Protein AF-A0A0E3PS60-F1 (afdb_monomer)

Mean predicted aligned error: 16.24 Å

InterPro domains:
  IPR025668 Transposase DDE domain [PF13751] (216-338)

Solvent-accessible surface area (backbone atoms only — not comparable to full-atom values): 21230 Å² total; per-residue (Å²): 105,70,66,57,52,45,51,54,49,49,51,54,52,49,53,51,49,51,51,54,50,50,51,51,54,45,50,74,74,48,65,96,71,80,80,74,87,80,70,65,71,66,65,70,48,48,58,56,50,52,53,53,49,51,54,56,53,60,75,71,51,95,53,70,64,64,52,51,53,51,51,50,51,51,52,52,33,51,49,51,37,66,75,66,77,52,98,77,72,41,90,89,33,52,63,42,29,81,35,73,44,98,88,68,48,74,41,79,39,71,39,77,46,76,40,58,41,82,89,79,38,41,70,55,26,73,51,64,41,66,59,87,56,52,49,76,49,54,65,60,46,52,52,41,29,28,70,70,73,42,83,77,57,74,63,42,76,45,77,52,55,38,59,39,50,45,36,67,52,53,49,54,34,51,76,63,38,34,37,79,43,53,49,76,61,73,69,76,67,73,71,86,64,76,83,70,83,71,79,50,62,61,73,87,59,41,49,77,42,81,91,75,59,29,34,32,39,87,83,75,46,54,17,40,70,73,52,77,50,74,42,76,92,77,72,40,50,29,42,34,25,37,41,76,67,34,85,79,42,88,60,34,83,39,52,39,89,50,93,85,48,41,40,71,48,79,41,53,59,49,49,66,61,48,48,55,48,50,60,46,54,69,36,69,67,42,43,53,60,56,58,48,43,70,75,24,53,48,51,49,55,44,39,47,38,65,76,68,58,54,80,73,77,93,56,64,44,66,68,48,37,36,52,54,50,51,51,54,52,48,52,54,34,53,54,49,51,52,55,57,60,49,54,76,65,60,79,75,80,83,79,90,81,80,93,79,85,78,136

Structure (mmCIF, N/CA/C/O backbone):
data_AF-A0A0E3PS60-F1
#
_entry.id   AF-A0A0E3PS60-F1
#
loop_
_atom_site.group_PDB
_atom_site.id
_atom_site.type_symbol
_atom_site.label_atom_id
_atom_site.label_alt_id
_atom_site.label_comp_id
_atom_site.label_asym_id
_atom_site.label_entity_id
_atom_site.label_seq_id
_atom_site.pdbx_PDB_ins_code
_atom_site.Cartn_x
_atom_site.Cartn_y
_atom_site.Cartn_z
_atom_site.occupancy
_atom_site.B_iso_or_equiv
_atom_site.auth_seq_id
_atom_site.auth_comp_id
_atom_site.auth_asym_id
_atom_site.auth_atom_id
_atom_site.pdbx_PDB_model_num
ATOM 1 N N . MET A 1 1 ? 38.467 -27.063 2.390 1.00 34.97 1 MET A N 1
ATOM 2 C CA . MET A 1 1 ? 37.724 -28.072 1.591 1.00 34.97 1 MET A CA 1
ATOM 3 C C . MET A 1 1 ? 37.040 -29.100 2.487 1.00 34.97 1 MET A C 1
ATOM 5 O O . MET A 1 1 ? 35.825 -29.188 2.416 1.00 34.97 1 MET A O 1
ATOM 9 N N . GLU A 1 2 ? 37.762 -29.806 3.369 1.00 34.06 2 GLU A N 1
ATOM 10 C CA . GLU A 1 2 ? 37.138 -30.683 4.383 1.00 34.06 2 GLU A CA 1
ATOM 11 C C . GLU A 1 2 ? 36.205 -29.919 5.324 1.00 34.06 2 GLU A C 1
ATOM 13 O O . GLU A 1 2 ? 35.107 -30.381 5.592 1.00 34.06 2 GLU A O 1
ATOM 18 N N . GLU A 1 3 ? 36.583 -28.712 5.745 1.00 34.16 3 GLU A N 1
ATOM 19 C CA . GLU A 1 3 ? 35.755 -27.890 6.633 1.00 34.16 3 GLU A CA 1
ATOM 20 C C . GLU A 1 3 ? 34.457 -27.398 5.968 1.00 34.16 3 GLU A C 1
ATOM 22 O O . GLU A 1 3 ? 33.401 -27.426 6.583 1.00 34.16 3 GLU A O 1
ATOM 27 N N . VAL A 1 4 ? 34.495 -27.066 4.674 1.00 40.06 4 VAL A N 1
ATOM 28 C CA . VAL A 1 4 ? 33.314 -26.648 3.892 1.00 40.06 4 VAL A CA 1
ATOM 29 C C . VAL A 1 4 ? 32.379 -27.832 3.625 1.00 40.06 4 VAL A C 1
ATOM 31 O O . VAL A 1 4 ? 31.167 -27.724 3.796 1.00 40.06 4 VAL A O 1
ATOM 34 N N . LEU A 1 5 ? 32.934 -28.996 3.268 1.00 40.72 5 LEU A N 1
ATOM 35 C CA . LEU A 1 5 ? 32.168 -30.240 3.133 1.00 40.72 5 LEU A CA 1
ATOM 36 C C . LEU A 1 5 ? 31.585 -30.693 4.478 1.00 40.72 5 LEU A C 1
ATOM 38 O O . LEU A 1 5 ? 30.472 -31.216 4.506 1.00 40.72 5 LEU A O 1
ATOM 42 N N . ARG A 1 6 ? 32.297 -30.447 5.585 1.00 42.97 6 ARG A N 1
ATOM 43 C CA . ARG A 1 6 ? 31.814 -30.692 6.946 1.00 42.97 6 ARG A CA 1
ATOM 44 C C . ARG A 1 6 ? 30.650 -29.769 7.285 1.00 42.97 6 ARG A C 1
ATOM 46 O O . ARG A 1 6 ? 29.639 -30.274 7.740 1.00 42.97 6 ARG A O 1
ATOM 53 N N . VAL A 1 7 ? 30.733 -28.472 6.982 1.00 45.97 7 VAL A N 1
ATOM 54 C CA . VAL A 1 7 ? 29.649 -27.501 7.236 1.00 45.97 7 VAL A CA 1
ATOM 55 C C . VAL A 1 7 ? 28.400 -27.810 6.404 1.00 45.97 7 VAL A C 1
ATOM 57 O O . VAL A 1 7 ? 27.292 -27.815 6.936 1.00 45.97 7 VAL A O 1
ATOM 60 N N . ILE A 1 8 ? 28.555 -28.141 5.117 1.00 44.25 8 ILE A N 1
ATOM 61 C CA . ILE A 1 8 ? 27.432 -28.560 4.258 1.00 44.25 8 ILE A CA 1
ATOM 62 C C . ILE A 1 8 ? 26.845 -29.892 4.750 1.00 44.25 8 ILE A C 1
ATOM 64 O O . ILE A 1 8 ? 25.625 -30.048 4.812 1.00 44.25 8 ILE A O 1
ATOM 68 N N . GLY A 1 9 ? 27.696 -30.847 5.132 1.00 44.78 9 GLY A N 1
ATOM 69 C CA . GLY A 1 9 ? 27.276 -32.134 5.688 1.00 44.78 9 GLY A CA 1
ATOM 70 C C . GLY A 1 9 ? 26.554 -31.996 7.030 1.00 44.78 9 GLY A C 1
ATOM 71 O O . GLY A 1 9 ? 25.525 -32.634 7.243 1.00 44.78 9 GLY A O 1
ATOM 72 N N . GLU A 1 10 ? 27.044 -31.131 7.916 1.00 46.94 10 GLU A N 1
ATOM 73 C CA . GLU A 1 10 ? 26.419 -30.795 9.195 1.00 46.94 10 GLU A CA 1
ATOM 74 C C . GLU A 1 10 ? 25.074 -30.109 8.980 1.00 46.94 10 GLU A C 1
ATOM 76 O O . GLU A 1 10 ? 24.103 -30.516 9.609 1.00 46.94 10 GLU A O 1
ATOM 81 N N . TYR A 1 11 ? 24.973 -29.156 8.048 1.00 45.78 11 TYR A N 1
ATOM 82 C CA . TYR A 1 11 ? 23.715 -28.492 7.697 1.00 45.78 11 TYR A CA 1
ATOM 83 C C . TYR A 1 11 ? 22.662 -29.486 7.186 1.0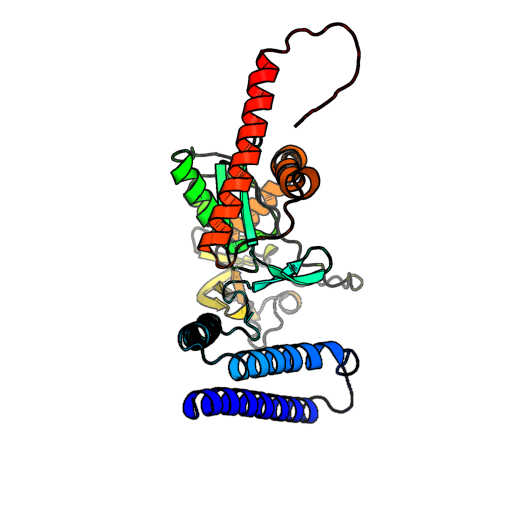0 45.78 11 TYR A C 1
ATOM 85 O O . TYR A 1 11 ? 21.546 -29.525 7.702 1.00 45.78 11 TYR A O 1
ATOM 93 N N . VAL A 1 12 ? 23.029 -30.356 6.237 1.00 46.38 12 VAL A N 1
ATOM 94 C CA . VAL A 1 12 ? 22.131 -31.398 5.706 1.00 46.38 12 VAL A CA 1
ATOM 95 C C . VAL A 1 12 ? 21.707 -32.378 6.801 1.00 46.38 12 VAL A C 1
ATOM 97 O O . VAL A 1 12 ? 20.533 -32.736 6.885 1.00 46.38 12 VAL A O 1
ATOM 100 N N . ASN A 1 13 ? 22.632 -32.791 7.670 1.00 46.50 13 ASN A N 1
ATOM 101 C CA . ASN A 1 13 ? 22.321 -33.685 8.784 1.00 46.50 13 ASN A CA 1
ATOM 102 C C . ASN A 1 13 ? 21.424 -33.019 9.837 1.00 46.50 13 ASN A C 1
ATOM 104 O O . ASN A 1 13 ? 20.571 -33.694 10.412 1.00 46.50 13 ASN A O 1
ATOM 108 N N . ASN A 1 14 ? 21.584 -31.717 10.086 1.00 50.03 14 ASN A N 1
ATOM 109 C CA . ASN A 1 14 ? 20.753 -30.980 11.037 1.00 50.03 14 ASN A CA 1
ATOM 110 C C . ASN A 1 14 ? 19.329 -30.782 10.501 1.00 50.03 14 ASN A C 1
ATOM 112 O O . ASN A 1 14 ? 18.372 -30.968 11.244 1.00 50.03 14 ASN A O 1
ATOM 116 N N . GLU A 1 15 ? 19.174 -30.481 9.210 1.00 49.59 15 GLU A N 1
ATOM 117 C CA . GLU A 1 15 ? 17.859 -30.376 8.563 1.00 49.59 15 GLU A CA 1
ATOM 118 C C . GLU A 1 15 ? 17.145 -31.733 8.473 1.00 49.59 15 GLU A C 1
ATOM 120 O O . GLU A 1 15 ? 15.943 -31.815 8.712 1.00 49.59 15 GLU A O 1
ATOM 125 N N . LEU A 1 16 ? 17.878 -32.828 8.234 1.00 44.19 16 LEU A N 1
ATOM 126 C CA . LEU A 1 16 ? 17.317 -34.182 8.317 1.00 44.19 16 LEU A CA 1
ATOM 127 C C . LEU A 1 16 ? 16.863 -34.530 9.740 1.00 44.19 16 LEU A C 1
ATOM 129 O O . LEU A 1 16 ? 15.786 -35.096 9.907 1.00 44.19 16 LEU A O 1
ATOM 133 N N . LYS A 1 17 ? 17.648 -34.179 10.767 1.00 48.97 17 LYS A N 1
ATOM 134 C CA . LYS A 1 17 ? 17.265 -34.398 12.171 1.00 48.97 17 LYS A CA 1
ATOM 135 C C . LYS A 1 17 ? 16.026 -33.596 12.557 1.00 48.97 17 LYS A C 1
ATOM 137 O O . LYS A 1 17 ? 15.114 -34.179 13.128 1.00 48.97 17 LYS A O 1
ATOM 142 N N . LYS A 1 18 ? 15.965 -32.312 12.191 1.00 49.41 18 LYS A N 1
ATOM 143 C CA . LYS A 1 18 ? 14.785 -31.465 12.418 1.00 49.41 18 LYS A CA 1
ATOM 144 C C . LYS A 1 18 ? 13.555 -31.993 11.690 1.00 49.41 18 LYS A C 1
ATOM 146 O O . LYS A 1 18 ? 12.491 -32.026 12.285 1.00 49.41 18 LYS A O 1
ATOM 151 N N . GLY A 1 19 ? 13.698 -32.451 10.444 1.00 42.75 19 GLY A N 1
ATOM 152 C CA . GLY A 1 19 ? 12.603 -33.081 9.702 1.00 42.75 19 GLY A CA 1
ATOM 153 C C . GLY A 1 19 ? 12.075 -34.340 10.395 1.00 42.75 19 GLY A C 1
ATOM 154 O O . GLY A 1 19 ? 10.873 -34.490 10.536 1.00 42.75 19 GLY A O 1
ATOM 155 N N . ILE A 1 20 ? 12.966 -35.196 10.909 1.00 50.00 20 ILE A N 1
ATOM 156 C CA . ILE A 1 20 ? 12.591 -36.402 11.671 1.00 50.00 20 ILE A CA 1
ATOM 157 C C . ILE A 1 20 ? 11.939 -36.047 13.018 1.00 50.00 20 ILE A C 1
ATOM 159 O O . ILE A 1 20 ? 11.068 -36.768 13.493 1.00 50.00 20 ILE A O 1
ATOM 163 N N . GLU A 1 21 ? 12.381 -34.972 13.668 1.00 50.22 21 GLU A N 1
ATOM 164 C CA . GLU A 1 21 ? 11.851 -34.518 14.957 1.00 50.22 21 GLU A CA 1
ATOM 165 C C . GLU A 1 21 ? 10.478 -33.849 14.804 1.00 50.22 21 GLU A C 1
ATOM 167 O O . GLU A 1 21 ? 9.585 -34.106 15.606 1.00 50.22 21 GLU A O 1
ATOM 172 N N . VAL A 1 22 ? 10.280 -33.080 13.729 1.00 46.81 22 VAL A N 1
ATOM 173 C CA . VAL A 1 22 ? 8.976 -32.535 13.327 1.00 46.81 22 VAL A CA 1
ATOM 174 C C . VAL A 1 22 ? 8.025 -33.657 12.916 1.00 46.81 22 VAL A C 1
ATOM 176 O O . VAL A 1 22 ? 6.916 -33.676 13.430 1.00 46.81 22 VAL A O 1
ATOM 179 N N . ASP A 1 23 ? 8.462 -34.637 12.115 1.00 43.03 23 ASP A N 1
ATOM 180 C CA . ASP A 1 23 ? 7.647 -35.816 11.769 1.00 43.03 23 ASP A CA 1
ATOM 181 C C . ASP A 1 23 ? 7.225 -36.591 13.033 1.00 43.03 23 ASP A C 1
ATOM 183 O O . ASP A 1 23 ? 6.072 -36.986 13.158 1.00 43.03 23 ASP A O 1
ATOM 187 N N . LYS A 1 24 ? 8.117 -36.756 14.024 1.00 54.59 24 LYS A N 1
ATOM 188 C CA . LYS A 1 24 ? 7.783 -37.407 15.307 1.00 54.59 24 LYS A CA 1
ATOM 189 C C . LYS A 1 24 ? 6.785 -36.610 16.147 1.00 54.59 24 LYS A C 1
ATOM 191 O O . LYS A 1 24 ? 5.896 -37.205 16.749 1.00 54.59 24 LYS A O 1
ATOM 196 N N . LEU A 1 25 ? 6.939 -35.287 16.207 1.00 52.94 25 LEU A N 1
ATOM 197 C CA . LEU A 1 25 ? 6.012 -34.399 16.915 1.00 52.94 25 LEU A CA 1
ATOM 198 C C . LEU A 1 25 ? 4.650 -34.342 16.212 1.00 52.94 25 LEU A C 1
ATOM 200 O O . LEU A 1 25 ? 3.620 -34.288 16.880 1.00 52.94 25 LEU A O 1
ATOM 204 N N . GLU A 1 26 ? 4.629 -34.380 14.880 1.00 39.66 26 GLU A N 1
ATOM 205 C CA . GLU A 1 26 ? 3.409 -34.457 14.077 1.00 39.66 26 GLU A CA 1
ATOM 206 C C . GLU A 1 26 ? 2.718 -35.820 14.234 1.00 39.66 26 GLU A C 1
ATOM 208 O O . GLU A 1 26 ? 1.502 -35.848 14.415 1.00 39.66 26 GLU A O 1
ATOM 213 N N . ASP A 1 27 ? 3.467 -36.925 14.285 1.00 50.25 27 ASP A N 1
ATOM 214 C CA . ASP A 1 27 ? 2.944 -38.273 14.547 1.00 50.25 27 ASP A CA 1
ATOM 215 C C . ASP A 1 27 ? 2.383 -38.423 15.978 1.00 50.25 27 ASP A C 1
ATOM 217 O O . ASP A 1 27 ? 1.368 -39.096 16.179 1.00 50.25 27 ASP A O 1
ATOM 221 N N . GLU A 1 28 ? 2.997 -37.774 16.979 1.00 54.88 28 GLU A N 1
ATOM 222 C CA . GLU A 1 28 ? 2.487 -37.731 18.361 1.00 54.88 28 GLU A CA 1
ATOM 223 C C . GLU A 1 28 ? 1.217 -36.874 18.501 1.00 54.88 28 GLU A C 1
ATOM 225 O O . GLU A 1 28 ? 0.359 -37.176 19.335 1.00 54.88 28 GLU A O 1
ATOM 230 N N . HIS A 1 29 ? 1.076 -35.809 17.703 1.00 40.16 29 HIS A N 1
ATOM 231 C CA . HIS A 1 29 ? -0.037 -34.856 17.813 1.00 40.16 29 HIS A CA 1
ATOM 232 C C . HIS A 1 29 ? -1.216 -35.170 16.876 1.00 40.16 29 HIS A C 1
ATOM 234 O O . HIS A 1 29 ? -2.364 -34.854 17.195 1.00 40.16 29 HIS A O 1
ATOM 240 N N . PHE A 1 30 ? -0.956 -35.811 15.736 1.00 37.62 30 PHE A N 1
ATOM 241 C CA . PHE A 1 30 ? -1.918 -36.053 14.663 1.00 37.62 30 PHE A CA 1
ATOM 242 C C . PHE A 1 30 ? -1.809 -37.493 14.141 1.00 37.62 30 PHE A C 1
ATOM 244 O O . PHE A 1 30 ? -1.398 -37.738 13.009 1.00 37.62 30 PHE A O 1
ATOM 251 N N . GLY A 1 31 ? -2.225 -38.479 14.942 1.00 53.94 31 GLY A N 1
ATOM 252 C CA . GLY A 1 31 ? -2.343 -39.859 14.453 1.00 53.94 31 GLY A CA 1
ATOM 253 C C . GLY A 1 31 ? -3.179 -39.974 13.157 1.00 53.94 31 GLY A C 1
ATOM 254 O O . GLY A 1 31 ? -4.063 -39.162 12.912 1.00 53.94 31 GLY A O 1
ATOM 255 N N . ASN A 1 32 ? -2.913 -40.995 12.332 1.00 38.38 32 ASN A N 1
ATOM 256 C CA . ASN A 1 32 ? -3.639 -41.492 11.136 1.00 38.38 32 ASN A CA 1
ATOM 257 C C . ASN A 1 32 ? -4.272 -40.527 10.098 1.00 38.38 32 ASN A C 1
ATOM 259 O O . ASN A 1 32 ? -4.835 -41.014 9.116 1.00 38.38 32 ASN A O 1
ATOM 263 N N . CYS A 1 33 ? -4.152 -39.205 10.201 1.00 36.94 33 CYS A N 1
ATOM 264 C CA . CYS A 1 33 ? -4.651 -38.271 9.186 1.00 36.94 33 CYS A CA 1
ATOM 265 C C . CYS A 1 33 ? -3.493 -37.763 8.318 1.00 36.94 33 CYS A C 1
ATOM 267 O O . CYS A 1 33 ? -2.883 -36.735 8.591 1.00 36.94 33 CYS A O 1
ATOM 269 N N . ARG A 1 34 ? -3.178 -38.519 7.259 1.00 38.50 34 ARG A N 1
ATOM 270 C CA . ARG A 1 34 ? -2.037 -38.267 6.365 1.00 38.50 34 ARG A CA 1
ATOM 271 C C . ARG A 1 34 ? -2.366 -37.225 5.290 1.00 38.50 34 ARG A C 1
ATOM 273 O O . ARG A 1 34 ? -3.096 -37.508 4.347 1.00 38.50 34 ARG A O 1
ATOM 280 N N . GLY A 1 35 ? -1.762 -36.040 5.399 1.00 38.22 35 GLY A N 1
ATOM 281 C CA . GLY A 1 35 ? -1.693 -35.022 4.334 1.00 38.22 35 GLY A CA 1
ATOM 282 C C . GLY A 1 35 ? -0.426 -35.102 3.467 1.00 38.22 35 GLY A C 1
ATOM 283 O O . GLY A 1 35 ? -0.215 -34.258 2.599 1.00 38.22 35 GLY A O 1
ATOM 284 N N . TYR A 1 36 ? 0.419 -36.114 3.691 1.00 38.84 36 TYR A N 1
ATOM 285 C CA . TYR A 1 36 ? 1.747 -36.254 3.078 1.00 38.84 36 TYR A CA 1
ATOM 286 C C . TYR A 1 36 ? 1.767 -36.972 1.711 1.00 38.84 36 TYR A C 1
ATOM 288 O O . TYR A 1 36 ? 2.822 -37.039 1.082 1.00 38.84 36 TYR A O 1
ATOM 296 N N . ASP A 1 37 ? 0.619 -37.441 1.206 1.00 39.66 37 ASP A N 1
ATOM 297 C CA . ASP A 1 37 ? 0.503 -38.143 -0.089 1.00 39.66 37 ASP A CA 1
ATOM 298 C C . ASP A 1 37 ? 0.316 -37.205 -1.306 1.00 39.66 37 ASP A C 1
ATOM 300 O O . ASP A 1 37 ? 0.077 -37.665 -2.421 1.00 39.66 37 ASP A O 1
ATOM 304 N N . GLN A 1 38 ? 0.433 -35.880 -1.142 1.00 43.59 38 GLN A N 1
ATOM 305 C CA . GLN A 1 38 ? 0.230 -34.911 -2.240 1.00 43.59 38 GLN A CA 1
ATOM 306 C C . GLN A 1 38 ? 1.507 -34.233 -2.765 1.00 43.59 38 GLN A C 1
ATOM 308 O O . GLN A 1 38 ? 1.427 -33.312 -3.579 1.00 43.59 38 GLN A O 1
ATOM 313 N N . LEU A 1 39 ? 2.696 -34.694 -2.368 1.00 41.44 39 LEU A N 1
ATOM 314 C CA . LEU A 1 39 ? 3.961 -34.225 -2.943 1.00 41.44 39 LEU A CA 1
ATOM 315 C C . LEU A 1 39 ? 4.580 -35.304 -3.834 1.00 41.44 39 LEU A C 1
ATOM 317 O O . LEU A 1 39 ? 4.993 -36.363 -3.375 1.00 41.44 39 LEU A O 1
ATOM 321 N N . ASN A 1 40 ? 4.692 -35.008 -5.124 1.00 38.38 40 ASN A N 1
ATOM 322 C CA . ASN A 1 40 ? 5.347 -35.863 -6.106 1.00 38.38 40 ASN A CA 1
ATOM 323 C C . ASN A 1 40 ? 6.880 -35.901 -5.903 1.00 38.38 40 ASN A C 1
ATOM 325 O O . ASN A 1 40 ? 7.535 -34.867 -5.733 1.00 38.38 40 ASN A O 1
ATOM 329 N N . GLU A 1 41 ? 7.470 -37.104 -5.988 1.00 42.72 41 GLU A N 1
ATOM 330 C CA . GLU A 1 41 ? 8.906 -37.408 -5.776 1.00 42.72 41 GLU A CA 1
ATOM 331 C C . GLU A 1 41 ? 9.880 -36.510 -6.570 1.00 42.72 41 GLU A C 1
ATOM 333 O O . GLU A 1 41 ? 11.036 -36.322 -6.182 1.00 42.72 41 GLU A O 1
ATOM 338 N N . SER A 1 42 ? 9.409 -35.883 -7.651 1.00 41.59 42 SER A N 1
ATOM 339 C CA . SER A 1 42 ? 10.180 -34.983 -8.515 1.00 41.59 42 SER A CA 1
ATOM 340 C C . SER A 1 42 ? 10.728 -33.740 -7.790 1.00 41.59 42 SER A C 1
ATOM 342 O O . SER A 1 42 ? 11.817 -33.267 -8.119 1.00 41.59 42 SER A O 1
ATOM 344 N N . GLY A 1 43 ? 10.035 -33.218 -6.771 1.00 38.66 43 GLY A N 1
ATOM 345 C CA . GLY A 1 43 ? 10.486 -32.035 -6.021 1.00 38.66 43 GLY A CA 1
ATOM 346 C C . GLY A 1 43 ? 11.680 -32.314 -5.100 1.00 38.66 43 GLY A C 1
ATOM 347 O O . GLY A 1 43 ? 12.634 -31.535 -5.062 1.00 38.66 43 GLY A O 1
ATOM 348 N N . LYS A 1 44 ? 11.664 -33.467 -4.415 1.00 38.81 44 LYS A N 1
ATOM 349 C CA . LYS A 1 44 ? 12.744 -33.922 -3.517 1.00 38.81 44 LYS A CA 1
ATOM 350 C C . LYS A 1 44 ? 13.997 -34.343 -4.301 1.00 38.81 44 LYS A C 1
ATOM 352 O O . LYS A 1 44 ? 15.116 -34.136 -3.830 1.00 38.81 44 LYS A O 1
ATOM 357 N N . TYR A 1 45 ? 13.829 -34.851 -5.526 1.00 38.34 45 TYR A N 1
ATOM 358 C CA . TYR A 1 45 ? 14.941 -35.179 -6.426 1.00 38.34 45 TYR A CA 1
ATOM 359 C C . TYR A 1 45 ? 15.636 -33.953 -7.038 1.00 38.34 45 TYR A C 1
ATOM 361 O O . TYR A 1 45 ? 16.849 -33.995 -7.240 1.00 38.34 45 TYR A O 1
ATOM 369 N N . LYS A 1 46 ? 14.925 -32.846 -7.303 1.00 41.00 46 LYS A N 1
ATOM 370 C CA . LYS A 1 46 ? 15.509 -31.661 -7.963 1.00 41.00 46 LYS A CA 1
ATOM 371 C C . LYS A 1 46 ? 16.601 -30.978 -7.138 1.00 41.00 46 LYS A C 1
ATOM 373 O O . LYS A 1 46 ? 17.639 -30.642 -7.694 1.00 41.00 46 LYS A O 1
ATOM 378 N N . VAL A 1 47 ? 16.424 -30.835 -5.824 1.00 38.31 47 VAL A N 1
ATOM 379 C CA . VAL A 1 47 ? 17.434 -30.197 -4.954 1.00 38.31 47 VAL A CA 1
ATOM 380 C C . VAL A 1 47 ? 18.686 -31.074 -4.829 1.00 38.31 47 VAL A C 1
ATOM 382 O O . VAL A 1 47 ? 19.796 -30.594 -5.052 1.00 38.31 47 VAL A O 1
ATOM 385 N N . LYS A 1 48 ? 18.523 -32.387 -4.592 1.00 38.09 48 LYS A N 1
ATOM 386 C CA . LYS A 1 48 ? 19.643 -33.349 -4.574 1.00 38.09 48 LYS A CA 1
ATOM 387 C C . LYS A 1 48 ? 20.372 -33.425 -5.919 1.00 38.09 48 LYS A C 1
ATOM 389 O O . LYS A 1 48 ? 21.596 -33.503 -5.940 1.00 38.09 48 LYS A O 1
ATOM 394 N N . ALA A 1 49 ? 19.646 -33.371 -7.037 1.00 38.44 49 ALA A N 1
ATOM 395 C CA . ALA A 1 49 ? 20.228 -33.398 -8.376 1.00 38.44 49 ALA A CA 1
ATOM 396 C C . ALA A 1 49 ? 21.000 -32.113 -8.709 1.00 38.44 49 ALA A C 1
ATOM 398 O O . ALA A 1 49 ? 22.068 -32.196 -9.309 1.00 38.44 49 ALA A O 1
ATOM 399 N N . VAL A 1 50 ? 20.504 -30.940 -8.298 1.00 45.28 50 VAL A N 1
ATOM 400 C CA . VAL A 1 50 ? 21.212 -29.660 -8.466 1.00 45.28 50 VAL A CA 1
ATOM 401 C C . VAL A 1 50 ? 22.508 -29.665 -7.655 1.00 45.28 50 VAL A C 1
ATOM 403 O O . VAL A 1 50 ? 23.569 -29.411 -8.218 1.00 45.28 50 VAL A O 1
ATOM 406 N N . VAL A 1 51 ? 22.460 -30.073 -6.384 1.00 45.41 51 VAL A N 1
ATOM 407 C CA . VAL A 1 51 ? 23.650 -30.162 -5.518 1.00 45.41 51 VAL A CA 1
ATOM 408 C C . VAL A 1 51 ? 24.664 -31.183 -6.055 1.00 45.41 51 VAL A C 1
ATOM 410 O O . VAL A 1 51 ? 25.847 -30.873 -6.177 1.00 45.41 51 VAL A O 1
ATOM 413 N N . ALA A 1 52 ? 24.219 -32.370 -6.481 1.00 45.69 52 ALA A N 1
ATOM 414 C CA . ALA A 1 52 ? 25.097 -33.379 -7.081 1.00 45.69 52 ALA A CA 1
ATOM 415 C C . ALA A 1 52 ? 25.707 -32.928 -8.423 1.00 45.69 52 ALA A C 1
ATOM 417 O O . ALA A 1 52 ? 26.837 -33.303 -8.747 1.00 45.69 52 ALA A O 1
ATOM 418 N N . LYS A 1 53 ? 24.982 -32.113 -9.204 1.00 48.28 53 LYS A N 1
ATOM 419 C CA . LYS A 1 53 ? 25.477 -31.522 -10.453 1.00 48.28 53 LYS A CA 1
ATOM 420 C C . LYS A 1 53 ? 26.575 -30.497 -10.174 1.00 48.28 53 LYS A C 1
ATOM 422 O O . LYS A 1 53 ? 27.619 -30.583 -10.809 1.00 48.28 53 LYS A O 1
ATOM 427 N N . TYR A 1 54 ? 26.386 -29.620 -9.187 1.00 49.25 54 TYR A N 1
ATOM 428 C CA . TYR A 1 54 ? 27.401 -28.651 -8.762 1.00 49.25 54 TYR A CA 1
ATOM 429 C C . TYR A 1 54 ? 28.652 -29.335 -8.192 1.00 49.25 54 TYR A C 1
ATOM 431 O O . TYR A 1 54 ? 29.757 -28.998 -8.602 1.00 49.25 54 TYR A O 1
ATOM 439 N N . ILE A 1 55 ? 28.505 -30.374 -7.359 1.00 51.84 55 ILE A N 1
ATOM 440 C CA . ILE A 1 55 ? 29.643 -31.160 -6.838 1.00 51.84 55 ILE A CA 1
ATOM 441 C C . ILE A 1 55 ? 30.424 -31.841 -7.977 1.00 51.84 55 ILE A C 1
ATOM 443 O O . ILE A 1 55 ? 31.653 -31.806 -7.999 1.00 51.84 55 ILE A O 1
ATOM 447 N N . LYS A 1 56 ? 29.735 -32.421 -8.971 1.00 50.59 56 LYS A N 1
ATOM 448 C CA . LYS A 1 56 ? 30.389 -32.998 -10.162 1.00 50.59 56 LYS A CA 1
ATOM 449 C C . LYS A 1 56 ? 31.090 -31.955 -11.035 1.00 50.59 56 LYS A C 1
ATOM 451 O O . LYS A 1 56 ? 32.049 -32.308 -11.71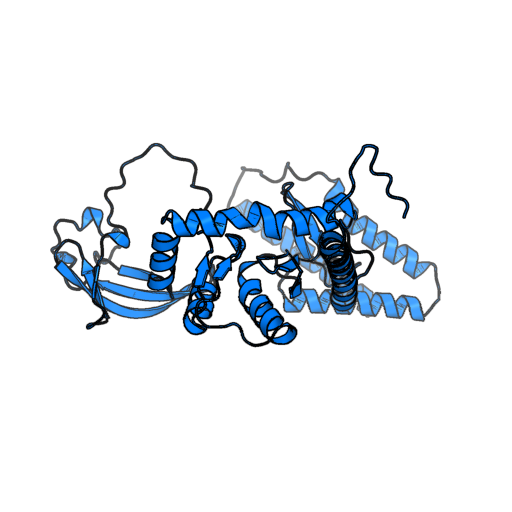4 1.00 50.59 56 LYS A O 1
ATOM 456 N N . GLN A 1 57 ? 30.599 -30.718 -11.052 1.00 49.03 57 G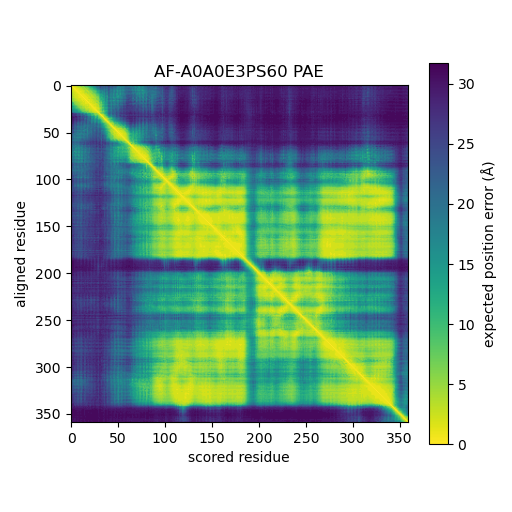LN A N 1
ATOM 457 C CA . GLN A 1 57 ? 31.148 -29.625 -11.855 1.00 49.03 57 GLN A CA 1
ATOM 458 C C . GLN A 1 57 ? 32.382 -29.004 -11.181 1.00 49.03 57 GLN A C 1
ATOM 460 O O . GLN A 1 57 ? 33.372 -28.753 -11.855 1.00 49.03 57 GLN A O 1
ATOM 465 N N . VAL A 1 58 ? 32.371 -28.883 -9.848 1.00 49.00 58 VAL A N 1
ATOM 466 C CA . VAL A 1 58 ? 33.530 -28.479 -9.027 1.00 49.00 58 VAL A CA 1
ATOM 467 C C . VAL A 1 58 ? 34.657 -29.513 -9.085 1.00 49.00 58 VAL A C 1
ATOM 469 O O . VAL A 1 58 ? 35.821 -29.147 -9.174 1.00 49.00 58 VAL A O 1
ATOM 472 N N . ASN A 1 59 ? 34.327 -30.808 -9.094 1.00 51.84 59 ASN A N 1
ATOM 473 C CA . ASN A 1 59 ? 35.330 -31.878 -9.137 1.00 51.84 59 ASN A CA 1
ATOM 474 C C . ASN A 1 59 ? 35.947 -32.116 -10.531 1.00 51.84 59 ASN A C 1
ATOM 476 O O . ASN A 1 59 ? 36.858 -32.933 -10.645 1.00 51.84 59 ASN A O 1
ATOM 480 N N . LYS A 1 60 ? 35.445 -31.466 -11.594 1.00 47.91 60 LYS A N 1
ATOM 481 C CA . LYS A 1 60 ? 35.945 -31.644 -12.970 1.00 47.91 60 LYS A CA 1
ATOM 482 C C . LYS A 1 60 ? 36.938 -30.573 -13.429 1.00 47.91 60 LYS A C 1
ATOM 484 O O . LYS A 1 60 ? 37.718 -30.873 -14.325 1.00 47.91 60 LYS A O 1
ATOM 489 N N . ASP A 1 61 ? 36.952 -29.393 -12.809 1.00 45.81 61 ASP A N 1
ATOM 490 C CA . ASP A 1 61 ? 37.775 -28.260 -13.246 1.00 45.81 61 ASP A CA 1
ATOM 491 C C . ASP A 1 61 ? 38.693 -27.764 -12.112 1.00 45.81 61 ASP A C 1
ATOM 493 O O . ASP A 1 61 ? 38.236 -27.223 -11.110 1.00 45.81 61 ASP A O 1
ATOM 497 N N . ASN A 1 62 ? 40.013 -27.891 -12.295 1.00 53.00 62 ASN A N 1
ATOM 498 C CA . ASN A 1 62 ? 41.060 -27.454 -11.350 1.00 53.00 62 ASN A CA 1
ATOM 499 C C . ASN A 1 62 ? 41.306 -25.923 -11.339 1.00 53.00 62 ASN A C 1
ATOM 501 O O . ASN A 1 62 ? 42.392 -25.464 -10.984 1.00 53.00 62 ASN A O 1
ATOM 505 N N . SER A 1 63 ? 40.327 -25.110 -11.741 1.00 53.75 63 SER A N 1
ATOM 506 C CA . SER A 1 63 ? 40.442 -23.646 -11.697 1.00 53.75 63 SER A CA 1
ATOM 507 C C . SER A 1 63 ? 40.080 -23.139 -10.296 1.00 53.75 63 SER A C 1
ATOM 509 O O . SER A 1 63 ? 38.929 -23.217 -9.866 1.00 53.75 63 SER A O 1
ATOM 511 N N . ASN A 1 64 ? 41.079 -22.618 -9.579 1.00 56.62 64 ASN A N 1
ATOM 512 C CA . ASN A 1 64 ? 40.940 -22.082 -8.219 1.00 56.62 64 ASN A CA 1
ATOM 513 C C . ASN A 1 64 ? 39.931 -20.914 -8.134 1.00 56.62 64 ASN A C 1
ATOM 515 O O . ASN A 1 64 ? 39.288 -20.732 -7.102 1.00 56.62 64 ASN A O 1
ATOM 519 N N . ASP A 1 65 ? 39.751 -20.164 -9.225 1.00 53.31 65 ASP A N 1
ATOM 520 C CA . ASP A 1 65 ? 38.891 -18.975 -9.269 1.00 53.31 65 ASP A CA 1
ATOM 521 C C . ASP A 1 65 ? 37.401 -19.334 -9.233 1.00 53.31 65 ASP A C 1
ATOM 523 O O . ASP A 1 65 ? 36.646 -18.791 -8.430 1.00 53.31 65 ASP A O 1
ATOM 527 N N . ARG A 1 66 ? 36.975 -20.338 -10.010 1.00 51.53 66 ARG A N 1
ATOM 528 C CA . ARG A 1 66 ? 35.566 -20.768 -10.054 1.00 51.53 66 ARG A CA 1
ATOM 529 C C . ARG A 1 66 ? 35.114 -21.455 -8.765 1.00 51.53 66 ARG A C 1
ATOM 531 O O . ARG A 1 66 ? 33.941 -21.417 -8.401 1.00 51.53 66 ARG A O 1
ATOM 538 N N . LYS A 1 67 ? 36.050 -22.082 -8.053 1.00 54.25 67 LYS A N 1
ATOM 539 C CA . LYS A 1 67 ? 35.801 -22.656 -6.730 1.00 54.25 67 LYS A CA 1
ATOM 540 C C . LYS A 1 67 ? 35.548 -21.567 -5.687 1.00 54.25 67 LYS A C 1
ATOM 542 O O . LYS A 1 67 ? 34.604 -21.694 -4.915 1.00 54.25 67 LYS A O 1
ATOM 547 N N . LYS A 1 68 ? 36.330 -20.486 -5.730 1.00 58.50 68 LYS A N 1
ATOM 548 C CA . LYS A 1 68 ? 36.152 -19.312 -4.872 1.00 58.50 68 LYS A CA 1
ATOM 549 C C . LYS A 1 68 ? 34.836 -18.580 -5.161 1.00 58.50 68 LYS A C 1
ATOM 551 O O . LYS A 1 68 ? 34.156 -18.164 -4.233 1.00 58.50 68 LYS A O 1
ATOM 556 N N . GLU A 1 69 ? 34.426 -18.493 -6.429 1.00 55.75 69 GLU A N 1
ATOM 557 C CA . GLU A 1 69 ? 33.105 -17.964 -6.815 1.00 55.75 69 GLU A CA 1
ATOM 558 C C . GLU A 1 69 ? 31.948 -18.781 -6.220 1.00 55.75 69 GLU A C 1
ATOM 560 O O . GLU A 1 69 ? 30.973 -18.215 -5.725 1.00 55.75 69 GLU A O 1
ATOM 565 N N . ILE A 1 70 ? 32.049 -20.113 -6.240 1.00 54.31 70 ILE A N 1
ATOM 566 C CA . ILE A 1 70 ? 31.026 -21.001 -5.671 1.00 54.31 70 ILE A CA 1
ATOM 567 C C . ILE A 1 70 ? 31.007 -20.909 -4.141 1.00 54.31 70 ILE A C 1
ATOM 569 O O . ILE A 1 70 ? 29.925 -20.877 -3.561 1.00 54.31 70 ILE A O 1
ATOM 573 N N . GLU A 1 71 ? 32.172 -20.835 -3.493 1.00 56.22 71 GLU A N 1
ATOM 574 C CA . GLU A 1 71 ? 32.284 -20.626 -2.042 1.00 56.22 71 GLU A CA 1
ATOM 575 C C . GLU A 1 71 ? 31.626 -19.298 -1.626 1.00 56.22 71 GLU A C 1
ATOM 577 O O . GLU A 1 71 ? 30.735 -19.315 -0.778 1.00 56.22 71 GLU A O 1
ATOM 582 N N . ASN A 1 72 ? 31.932 -18.191 -2.315 1.00 60.69 72 ASN A N 1
ATOM 583 C CA . ASN A 1 72 ? 31.291 -16.892 -2.078 1.00 60.69 72 ASN A CA 1
ATOM 584 C C . ASN A 1 72 ? 29.769 -16.942 -2.298 1.00 60.69 72 ASN A C 1
ATOM 586 O O . ASN A 1 72 ? 29.008 -16.440 -1.478 1.00 60.69 72 ASN A O 1
ATOM 590 N N . THR A 1 73 ? 29.303 -17.596 -3.369 1.00 55.06 73 THR A N 1
ATOM 591 C CA . THR A 1 73 ? 27.860 -17.712 -3.665 1.00 55.06 73 THR A CA 1
ATOM 592 C C . THR A 1 73 ? 27.118 -18.459 -2.551 1.00 55.06 73 THR A C 1
ATOM 594 O O . THR A 1 73 ? 25.982 -18.122 -2.216 1.00 55.06 73 THR A O 1
ATOM 597 N N . VAL A 1 74 ? 27.744 -19.489 -1.974 1.00 57.25 74 VAL A N 1
ATOM 598 C CA . VAL A 1 74 ? 27.171 -20.272 -0.870 1.00 57.25 74 VAL A CA 1
ATOM 599 C C . VAL A 1 74 ? 27.193 -19.477 0.435 1.00 57.25 74 VAL A C 1
ATOM 601 O O . VAL A 1 74 ? 26.210 -19.520 1.174 1.00 57.25 74 VAL A O 1
ATOM 604 N N . GLU A 1 75 ? 28.265 -18.735 0.714 1.00 59.50 75 GLU A N 1
ATOM 605 C CA . GLU A 1 75 ? 28.340 -17.838 1.873 1.00 59.50 75 GLU A CA 1
ATOM 606 C C . GLU A 1 75 ? 27.270 -16.741 1.811 1.00 59.50 75 GLU A C 1
ATOM 608 O O . GLU A 1 75 ? 26.515 -16.578 2.768 1.00 59.50 75 GLU A O 1
ATOM 613 N N . GLU A 1 76 ? 27.108 -16.078 0.665 1.00 60.19 76 GLU A N 1
ATOM 614 C CA . GLU A 1 76 ? 26.058 -15.078 0.437 1.00 60.19 76 GLU A CA 1
ATOM 615 C C . GLU A 1 76 ? 24.650 -15.667 0.624 1.00 60.19 76 GLU A C 1
ATOM 617 O O . GLU A 1 76 ? 23.790 -15.054 1.261 1.00 60.19 76 GLU A O 1
ATOM 622 N N . ALA A 1 77 ? 24.406 -16.888 0.133 1.00 55.44 77 ALA A N 1
ATOM 623 C CA . ALA A 1 77 ? 23.126 -17.572 0.320 1.00 55.44 77 ALA A CA 1
ATOM 624 C C . ALA A 1 77 ? 22.850 -17.880 1.804 1.00 55.44 77 ALA A C 1
ATOM 626 O O . ALA A 1 77 ? 21.708 -17.783 2.258 1.00 55.44 77 ALA A O 1
ATOM 627 N N . LEU A 1 78 ? 23.889 -18.238 2.568 1.00 53.47 78 LEU A N 1
ATOM 628 C CA . LEU A 1 78 ? 23.802 -18.483 4.010 1.00 53.47 78 LEU A CA 1
ATOM 629 C C . LEU A 1 78 ? 23.600 -17.190 4.810 1.00 53.47 78 LEU A C 1
ATOM 631 O O . LEU A 1 78 ? 22.901 -17.209 5.825 1.00 53.47 78 LEU A O 1
ATOM 635 N N . GLU A 1 79 ? 24.188 -16.072 4.387 1.00 59.00 79 GLU A N 1
ATOM 636 C CA . GLU A 1 79 ? 23.945 -14.764 5.001 1.00 59.00 79 GLU A CA 1
ATOM 637 C C . GLU A 1 79 ? 22.515 -14.277 4.762 1.00 59.00 79 GLU A C 1
ATOM 639 O O . GLU A 1 79 ? 21.843 -13.875 5.713 1.00 59.00 79 GLU A O 1
ATOM 644 N N . GLU A 1 80 ? 22.013 -14.375 3.531 1.00 52.88 80 GLU A N 1
ATOM 645 C CA . GLU A 1 80 ? 20.618 -14.053 3.205 1.00 52.88 80 GLU A CA 1
ATOM 646 C C . GLU A 1 80 ? 19.633 -14.946 3.973 1.00 52.88 80 GLU A C 1
ATOM 648 O O . GLU A 1 80 ? 18.637 -14.466 4.517 1.00 52.88 80 GLU A O 1
ATOM 653 N N . PHE A 1 81 ? 19.952 -16.235 4.123 1.00 52.44 81 PHE A N 1
ATOM 654 C CA . PHE A 1 81 ? 19.178 -17.155 4.958 1.00 52.44 81 PHE A CA 1
ATOM 655 C C . PHE A 1 81 ? 19.093 -16.682 6.419 1.00 52.44 81 PHE A C 1
ATOM 657 O O . PHE A 1 81 ? 18.023 -16.730 7.033 1.00 52.44 81 PHE A O 1
ATOM 664 N N . LYS A 1 82 ? 20.211 -16.198 6.980 1.00 49.84 82 LYS A N 1
ATOM 665 C CA . LYS A 1 82 ? 20.283 -15.697 8.361 1.00 49.84 82 LYS A CA 1
ATOM 666 C C . LYS A 1 82 ? 19.541 -14.373 8.553 1.00 49.84 82 LYS A C 1
ATOM 668 O O . LYS A 1 82 ? 18.954 -14.186 9.617 1.00 49.84 82 LYS A O 1
ATOM 673 N N . LYS A 1 83 ? 19.562 -13.470 7.566 1.00 53.00 83 LYS A N 1
ATOM 674 C CA . LYS A 1 83 ? 18.906 -12.152 7.655 1.00 53.00 83 LYS A CA 1
ATOM 675 C C . LYS A 1 83 ? 17.383 -12.258 7.736 1.00 53.00 83 LYS A C 1
ATOM 677 O O . LYS A 1 83 ? 16.776 -11.566 8.548 1.00 53.00 83 LYS A O 1
ATOM 682 N N . ASP A 1 84 ? 16.782 -13.167 6.969 1.00 45.84 84 ASP A N 1
ATOM 683 C CA . ASP A 1 84 ? 15.328 -13.165 6.764 1.00 45.84 84 ASP A CA 1
ATOM 684 C C . ASP A 1 84 ? 14.576 -14.361 7.398 1.00 45.84 84 ASP A C 1
ATOM 686 O O . ASP A 1 84 ? 13.358 -14.462 7.248 1.00 45.84 84 ASP A O 1
ATOM 690 N N . SER A 1 85 ? 15.250 -15.273 8.121 1.00 43.62 85 SER A N 1
ATOM 691 C CA . SER A 1 85 ? 14.626 -16.496 8.686 1.00 43.62 85 SER A CA 1
ATOM 692 C C . SER A 1 85 ? 13.825 -17.303 7.640 1.00 43.62 85 SER A C 1
ATOM 694 O O . SER A 1 85 ? 12.722 -17.781 7.910 1.00 43.62 85 SER A O 1
ATOM 696 N N . ILE A 1 86 ? 14.342 -17.399 6.410 1.00 47.88 86 ILE A N 1
ATOM 697 C CA . ILE A 1 86 ? 13.635 -17.971 5.250 1.00 47.88 86 ILE A CA 1
ATOM 698 C C . ILE A 1 86 ? 13.876 -19.482 5.163 1.00 47.88 86 ILE A C 1
ATOM 700 O O . ILE A 1 86 ? 15.011 -19.921 5.217 1.00 47.88 86 ILE A O 1
ATOM 704 N N . GLU A 1 87 ? 12.839 -20.285 4.902 1.00 45.28 87 GLU A N 1
ATOM 705 C CA . GLU A 1 87 ? 12.960 -21.750 4.744 1.00 45.28 87 GLU A CA 1
ATOM 706 C C . GLU A 1 87 ? 13.689 -22.206 3.458 1.00 45.28 87 GLU A C 1
ATOM 708 O O . GLU A 1 87 ? 14.182 -23.330 3.391 1.00 45.28 87 GLU A O 1
ATOM 713 N N . LYS A 1 88 ? 13.724 -21.379 2.400 1.00 49.62 88 LYS A N 1
ATOM 714 C CA . LYS A 1 88 ? 14.309 -21.701 1.080 1.00 49.62 88 LYS A CA 1
ATOM 715 C C . LYS A 1 88 ? 14.925 -20.475 0.387 1.00 49.62 88 LYS A C 1
ATOM 717 O O . LYS A 1 88 ? 14.201 -19.532 0.071 1.00 49.62 88 LYS A O 1
ATOM 722 N N . VAL A 1 89 ? 16.220 -20.538 0.069 1.00 55.47 89 VAL A N 1
ATOM 723 C CA . VAL A 1 89 ? 16.968 -19.540 -0.724 1.00 55.47 89 VAL A CA 1
ATOM 724 C C . VAL A 1 89 ? 17.364 -20.155 -2.071 1.00 55.47 89 VAL A C 1
ATOM 726 O O . VAL A 1 89 ? 17.643 -21.352 -2.164 1.00 55.47 89 VAL A O 1
ATOM 729 N N . SER A 1 90 ? 17.330 -19.358 -3.139 1.00 58.31 90 SER A N 1
ATOM 730 C CA . SER A 1 90 ? 17.803 -19.778 -4.461 1.00 58.31 90 SER A CA 1
ATOM 731 C C . SER A 1 90 ? 19.326 -19.764 -4.494 1.00 58.31 90 SER A C 1
ATOM 733 O O . SER A 1 90 ? 19.918 -18.750 -4.169 1.00 58.31 90 SER A O 1
ATOM 735 N N . LEU A 1 91 ? 19.952 -20.858 -4.932 1.00 57.91 91 LEU A N 1
ATOM 736 C CA . LEU A 1 91 ? 21.415 -20.956 -5.056 1.00 57.91 91 LEU A CA 1
ATOM 737 C C . LEU A 1 91 ? 21.975 -20.237 -6.295 1.00 57.91 91 LEU A C 1
ATOM 739 O O . LEU A 1 91 ? 23.186 -20.111 -6.441 1.00 57.91 91 LEU A O 1
ATOM 743 N N . THR A 1 92 ? 21.116 -19.858 -7.245 1.00 62.62 92 THR A N 1
ATOM 744 C CA . THR A 1 92 ? 21.536 -19.205 -8.498 1.00 62.62 92 THR A CA 1
ATOM 745 C C . THR A 1 92 ? 21.351 -17.698 -8.472 1.00 62.62 92 THR A C 1
ATOM 747 O O . THR A 1 92 ? 22.045 -17.001 -9.206 1.00 62.62 92 THR A O 1
ATOM 750 N N . ASP A 1 93 ? 20.394 -17.222 -7.678 1.00 69.00 93 ASP A N 1
ATOM 751 C CA . ASP A 1 93 ? 20.140 -15.808 -7.425 1.00 69.00 93 ASP A CA 1
ATOM 752 C C . ASP A 1 93 ? 19.654 -15.657 -5.982 1.00 69.00 93 ASP A C 1
ATOM 754 O O . ASP A 1 93 ? 18.458 -15.778 -5.699 1.00 69.00 93 ASP A O 1
ATOM 758 N N . ASN A 1 94 ? 20.605 -15.443 -5.075 1.00 67.06 94 ASN A N 1
ATOM 759 C CA . ASN A 1 94 ? 20.396 -15.425 -3.626 1.00 67.06 94 ASN A CA 1
ATOM 760 C C . ASN A 1 94 ? 19.412 -14.329 -3.184 1.00 67.06 94 ASN A C 1
ATOM 762 O O . ASN A 1 94 ? 18.752 -14.445 -2.150 1.00 67.06 94 ASN A O 1
ATOM 766 N N . GLU A 1 95 ? 19.272 -13.283 -3.997 1.00 71.44 95 GLU A N 1
ATOM 767 C CA . GLU A 1 95 ? 18.414 -12.139 -3.724 1.00 71.44 95 GLU A CA 1
ATOM 768 C C . GLU A 1 95 ? 16.996 -12.296 -4.296 1.00 71.44 95 GLU A C 1
ATOM 770 O O . GLU A 1 95 ? 16.115 -11.499 -3.975 1.00 71.44 95 GLU A O 1
ATOM 775 N N . SER A 1 96 ? 16.730 -13.325 -5.100 1.00 73.88 96 SER A N 1
ATOM 776 C CA . SER A 1 96 ? 15.369 -13.646 -5.541 1.00 73.88 96 SER A CA 1
ATOM 777 C C . SER A 1 96 ? 14.536 -14.244 -4.397 1.00 73.88 96 SER A C 1
ATOM 779 O O . SER A 1 96 ? 15.065 -14.832 -3.446 1.00 73.88 96 SER A O 1
ATOM 781 N N . ARG A 1 97 ? 13.204 -14.104 -4.454 1.00 72.69 97 ARG A N 1
ATOM 782 C CA . ARG A 1 97 ? 12.294 -14.670 -3.443 1.00 72.69 97 ARG A CA 1
ATOM 783 C C . ARG A 1 97 ? 11.216 -15.522 -4.093 1.00 72.69 97 ARG A C 1
ATOM 785 O O . ARG A 1 97 ? 10.715 -15.204 -5.165 1.00 72.69 97 ARG A O 1
ATOM 792 N N . PHE A 1 98 ? 10.812 -16.595 -3.412 1.00 70.50 98 PHE A N 1
ATOM 793 C CA . PHE A 1 98 ? 9.623 -17.347 -3.808 1.00 70.50 98 PHE A CA 1
ATOM 794 C C . PHE A 1 98 ? 8.378 -16.483 -3.605 1.00 70.50 98 PHE A C 1
ATOM 796 O O . PHE A 1 98 ? 8.012 -16.168 -2.468 1.00 70.50 98 PHE A O 1
ATOM 803 N N . MET A 1 99 ? 7.727 -16.120 -4.705 1.00 72.88 99 MET A N 1
ATOM 804 C CA . MET A 1 99 ? 6.504 -15.324 -4.726 1.00 72.88 99 MET A CA 1
ATOM 805 C C . MET A 1 99 ? 5.406 -16.083 -5.467 1.00 72.88 99 MET A C 1
ATOM 807 O O . MET A 1 99 ? 5.662 -16.793 -6.440 1.00 72.88 99 MET A O 1
ATOM 811 N N . LYS A 1 100 ? 4.164 -15.955 -4.991 1.00 68.12 100 LYS A N 1
ATOM 812 C CA . LYS A 1 100 ? 3.004 -16.577 -5.633 1.00 68.12 100 LYS A CA 1
ATOM 813 C C . LYS A 1 100 ? 2.568 -15.714 -6.812 1.00 68.12 100 LYS A C 1
ATOM 815 O O . LYS A 1 100 ? 2.130 -14.582 -6.627 1.00 68.12 100 LYS A O 1
ATOM 820 N N . ASN A 1 101 ? 2.652 -16.258 -8.016 1.00 68.38 101 ASN A N 1
ATOM 821 C CA . ASN A 1 101 ? 2.178 -15.591 -9.219 1.00 68.38 101 ASN A CA 1
ATOM 822 C C . ASN A 1 101 ? 0.633 -15.612 -9.281 1.00 68.38 101 ASN A C 1
ATOM 824 O O . ASN A 1 101 ? -0.027 -16.375 -8.570 1.00 68.38 101 ASN A O 1
ATOM 828 N N . LYS A 1 102 ? 0.024 -14.830 -10.183 1.00 63.66 102 LYS A N 1
ATOM 829 C CA . LYS A 1 102 ? -1.444 -14.768 -10.368 1.00 63.66 102 LYS A CA 1
ATOM 830 C C . LYS A 1 102 ? -2.078 -16.128 -10.698 1.00 63.66 102 LYS A C 1
ATOM 832 O O . LYS A 1 102 ? -3.250 -16.340 -10.412 1.00 63.66 102 LYS A O 1
ATOM 837 N N . LYS A 1 103 ? -1.301 -17.060 -11.262 1.00 66.00 103 LYS A N 1
ATOM 838 C CA . LYS A 1 103 ? -1.707 -18.447 -11.566 1.00 66.00 103 LYS A CA 1
ATOM 839 C C . LYS A 1 103 ? -1.645 -19.390 -10.354 1.00 66.00 103 LYS A C 1
ATOM 841 O O . LYS A 1 103 ? -1.921 -20.574 -10.483 1.00 66.00 103 LYS A O 1
ATOM 846 N N . GLY A 1 104 ? -1.246 -18.884 -9.188 1.00 59.12 104 GLY A N 1
ATOM 847 C CA . GLY A 1 104 ? -1.138 -19.651 -7.951 1.00 59.12 104 GLY A CA 1
ATOM 848 C C . GLY A 1 104 ? 0.153 -20.455 -7.786 1.00 59.12 104 GLY A C 1
ATOM 849 O O . GLY A 1 104 ? 0.316 -21.107 -6.759 1.00 59.12 104 GLY A O 1
ATOM 850 N N . VAL A 1 105 ? 1.066 -20.376 -8.755 1.00 65.62 105 VAL A N 1
ATOM 851 C CA . VAL A 1 105 ? 2.369 -21.054 -8.746 1.00 65.62 105 VAL A CA 1
ATOM 852 C C . VAL A 1 105 ? 3.390 -20.200 -7.997 1.00 65.62 105 VAL A C 1
ATOM 854 O O . VAL A 1 105 ? 3.402 -18.980 -8.153 1.00 65.62 105 VAL A O 1
ATOM 857 N N . PHE A 1 106 ? 4.230 -20.835 -7.180 1.00 69.25 106 PHE A N 1
ATOM 858 C CA . PHE A 1 106 ? 5.358 -20.175 -6.530 1.00 69.25 106 PHE A CA 1
ATOM 859 C C . PHE A 1 106 ? 6.585 -20.226 -7.434 1.00 69.25 106 PHE A C 1
ATOM 861 O O . PHE A 1 106 ? 7.062 -21.308 -7.774 1.00 69.25 106 PHE A O 1
ATOM 868 N N . GLU A 1 107 ? 7.097 -19.056 -7.792 1.00 74.69 107 GLU A N 1
ATOM 869 C CA . GLU A 1 107 ? 8.256 -18.885 -8.668 1.00 74.69 107 GLU A CA 1
ATOM 870 C C . GLU A 1 107 ? 9.275 -17.974 -7.983 1.00 74.69 107 GLU A C 1
ATOM 872 O O . GLU A 1 107 ? 8.919 -17.178 -7.109 1.00 74.69 107 GLU A O 1
ATOM 877 N N . LEU A 1 108 ? 10.549 -18.114 -8.351 1.00 75.69 108 LEU A N 1
ATOM 878 C CA . LEU A 1 108 ? 11.571 -17.156 -7.946 1.00 75.69 108 LEU A CA 1
ATOM 879 C C . LEU A 1 108 ? 11.347 -15.873 -8.729 1.00 75.69 108 LEU A C 1
ATOM 881 O O . LEU A 1 108 ? 11.389 -15.875 -9.958 1.00 75.69 108 LEU A O 1
ATOM 885 N N . ALA A 1 109 ? 11.074 -14.797 -8.009 1.00 80.56 109 ALA A N 1
ATOM 886 C CA . ALA A 1 109 ? 10.749 -13.523 -8.602 1.00 80.56 109 ALA A CA 1
ATOM 887 C C . ALA A 1 109 ? 11.243 -12.374 -7.730 1.00 80.56 109 ALA A C 1
ATOM 889 O O . ALA A 1 109 ? 11.586 -12.529 -6.553 1.00 80.56 109 ALA A O 1
ATOM 890 N N . TYR A 1 110 ? 11.222 -11.210 -8.355 1.00 84.44 110 TYR A N 1
ATOM 891 C CA . TYR A 1 110 ? 11.331 -9.922 -7.711 1.00 84.44 110 TYR A CA 1
ATOM 892 C C . TYR A 1 110 ? 9.990 -9.205 -7.818 1.00 84.44 110 TYR A C 1
ATOM 894 O O . TYR A 1 110 ? 9.278 -9.348 -8.817 1.00 84.44 110 TYR A O 1
ATOM 902 N N . ASN A 1 111 ? 9.646 -8.425 -6.800 1.00 86.19 111 ASN A N 1
ATOM 903 C CA . ASN A 1 111 ? 8.423 -7.647 -6.808 1.00 86.19 111 ASN A CA 1
ATOM 904 C C . ASN A 1 111 ? 8.688 -6.282 -7.458 1.00 86.19 111 ASN A C 1
ATOM 906 O O . ASN A 1 111 ? 9.443 -5.463 -6.940 1.00 86.19 111 ASN A O 1
ATOM 910 N N . SER A 1 112 ? 8.078 -6.058 -8.622 1.00 89.56 112 SER A N 1
ATOM 911 C CA . SER A 1 112 ? 8.214 -4.823 -9.390 1.00 89.56 112 SER A CA 1
ATOM 912 C C . SER A 1 112 ? 7.143 -3.803 -9.022 1.00 89.56 112 SER A C 1
ATOM 914 O O . SER A 1 112 ? 5.951 -4.086 -9.168 1.00 89.56 112 SER A O 1
ATOM 916 N N . GLN A 1 113 ? 7.566 -2.603 -8.647 1.00 92.25 113 GLN A N 1
ATOM 917 C CA . GLN A 1 113 ? 6.712 -1.501 -8.222 1.00 92.25 113 GLN A CA 1
ATOM 918 C C . GLN A 1 113 ? 6.785 -0.371 -9.247 1.00 92.25 113 GLN A C 1
ATOM 920 O O . GLN A 1 113 ? 7.875 -0.012 -9.688 1.00 92.25 113 GLN A O 1
ATOM 925 N N . ILE A 1 114 ? 5.638 0.189 -9.636 1.00 93.12 114 ILE A N 1
ATOM 926 C CA . ILE A 1 114 ? 5.578 1.370 -10.505 1.00 93.12 114 ILE A CA 1
ATOM 927 C C . ILE A 1 114 ? 4.550 2.364 -9.981 1.00 93.12 114 ILE A C 1
ATOM 929 O O . ILE A 1 114 ? 3.476 1.976 -9.520 1.00 93.12 114 ILE A O 1
ATOM 933 N N . THR A 1 115 ? 4.844 3.644 -10.165 1.00 94.50 115 THR A N 1
ATOM 934 C CA . THR A 1 115 ? 3.905 4.748 -9.983 1.00 94.50 115 THR A CA 1
ATOM 935 C C . THR A 1 115 ? 3.792 5.514 -11.287 1.00 94.50 115 THR A C 1
ATOM 937 O O . THR A 1 115 ? 4.794 5.828 -11.929 1.00 94.50 115 THR A O 1
ATOM 940 N N . VAL A 1 116 ? 2.560 5.795 -11.702 1.00 92.69 116 VAL A N 1
ATOM 941 C CA . VAL A 1 116 ? 2.262 6.412 -12.997 1.00 92.69 116 VAL A CA 1
ATOM 942 C C . VAL A 1 116 ? 1.458 7.689 -12.818 1.00 92.69 116 VAL A C 1
ATOM 944 O O . VAL A 1 116 ? 0.586 7.769 -11.952 1.00 92.69 116 VAL A O 1
ATOM 947 N N . ASP A 1 117 ? 1.721 8.679 -13.664 1.00 92.12 117 ASP A N 1
ATOM 948 C CA . ASP A 1 117 ? 0.917 9.890 -13.722 1.00 92.12 117 ASP A CA 1
ATOM 949 C C . ASP A 1 117 ? -0.480 9.578 -14.280 1.00 92.12 117 ASP A C 1
ATOM 951 O O . ASP A 1 117 ? -0.645 8.812 -15.232 1.00 92.12 117 ASP A O 1
ATOM 955 N N . HIS A 1 118 ? -1.505 10.204 -13.706 1.00 87.50 118 HIS A N 1
ATOM 956 C CA . HIS A 1 118 ? -2.887 9.965 -14.116 1.00 87.50 118 HIS A CA 1
ATOM 957 C C . HIS A 1 118 ? -3.209 10.487 -15.529 1.00 87.50 118 HIS A C 1
ATOM 959 O O . HIS A 1 118 ? -4.092 9.957 -16.199 1.00 87.50 118 HIS A O 1
ATOM 965 N N . LYS A 1 119 ? -2.542 11.551 -15.990 1.00 86.00 119 LYS A N 1
ATOM 966 C CA . LYS A 1 119 ? -2.916 12.269 -17.214 1.00 86.00 119 LYS A CA 1
ATOM 967 C C . LYS A 1 119 ? -2.428 11.553 -18.469 1.00 86.00 119 LYS A C 1
ATOM 969 O O . LYS A 1 119 ? -3.183 11.464 -19.431 1.00 86.00 119 LYS A O 1
ATOM 974 N N . GLN A 1 120 ? -1.183 11.083 -18.477 1.00 86.06 120 GLN A N 1
ATOM 975 C CA . GLN A 1 120 ? -0.546 10.501 -19.663 1.00 86.06 120 GLN A CA 1
ATOM 976 C C . GLN A 1 120 ? -0.101 9.043 -19.459 1.00 86.06 120 GLN A C 1
ATOM 978 O O . GLN A 1 120 ? 0.192 8.337 -20.438 1.00 86.06 120 GLN A O 1
ATOM 983 N N . GLY A 1 121 ? -0.106 8.545 -18.219 1.00 87.25 121 GLY A N 1
ATOM 984 C CA . GLY A 1 121 ? 0.382 7.215 -17.857 1.00 87.25 121 GLY A CA 1
ATOM 985 C C . GLY A 1 121 ? 1.899 7.081 -18.008 1.00 87.25 121 GLY A C 1
ATOM 986 O O . GLY A 1 121 ? 2.373 6.013 -18.385 1.00 87.25 121 GLY A O 1
ATOM 987 N N . ILE A 1 122 ? 2.640 8.168 -17.824 1.00 92.00 122 ILE A N 1
ATOM 988 C CA . ILE A 1 122 ? 4.095 8.204 -17.705 1.00 92.00 122 ILE A CA 1
ATOM 989 C C . ILE A 1 122 ? 4.472 7.621 -16.349 1.00 92.00 122 ILE A C 1
ATOM 991 O O . ILE A 1 122 ? 3.903 7.985 -15.323 1.00 92.00 122 ILE A O 1
ATOM 995 N N . ILE A 1 123 ? 5.430 6.704 -16.350 1.00 94.56 123 ILE A N 1
ATOM 996 C CA . ILE A 1 123 ? 6.013 6.139 -15.138 1.00 94.56 123 ILE A CA 1
ATOM 997 C C . ILE A 1 123 ? 6.874 7.228 -14.492 1.00 94.56 123 ILE A C 1
ATOM 999 O O . ILE A 1 123 ? 7.837 7.688 -15.103 1.00 94.56 123 ILE A O 1
ATOM 1003 N N . VAL A 1 124 ? 6.506 7.655 -13.287 1.00 94.69 124 VAL A N 1
ATOM 1004 C CA . VAL A 1 124 ? 7.177 8.725 -12.525 1.00 94.69 124 VAL A CA 1
ATOM 1005 C C . VAL A 1 124 ? 8.057 8.183 -11.400 1.00 94.69 124 VAL A C 1
ATOM 1007 O O . VAL A 1 124 ? 8.973 8.862 -10.947 1.00 94.69 124 VAL A O 1
ATOM 1010 N N . ALA A 1 125 ? 7.808 6.948 -10.973 1.00 95.81 125 ALA A N 1
ATOM 1011 C CA . ALA A 1 125 ? 8.683 6.195 -10.089 1.00 95.81 125 ALA A CA 1
ATOM 1012 C C . ALA A 1 125 ? 8.568 4.708 -10.412 1.00 95.81 125 ALA A C 1
ATOM 1014 O O . ALA A 1 125 ? 7.509 4.228 -10.828 1.00 95.81 125 ALA A O 1
ATOM 1015 N N . ASN A 1 126 ? 9.659 3.978 -10.223 1.00 94.75 126 ASN A N 1
ATOM 1016 C CA . ASN A 1 126 ? 9.684 2.534 -10.345 1.00 94.75 126 ASN A CA 1
ATOM 1017 C C . ASN A 1 126 ? 10.792 1.966 -9.455 1.00 94.75 126 ASN A C 1
ATOM 1019 O O . ASN A 1 126 ? 11.825 2.603 -9.274 1.00 94.75 126 ASN A O 1
ATOM 1023 N N . ASP A 1 127 ? 10.579 0.777 -8.902 1.00 93.31 127 ASP A N 1
ATOM 1024 C CA . ASP A 1 127 ? 11.597 0.072 -8.121 1.00 93.31 127 ASP A CA 1
ATOM 1025 C C . ASP A 1 127 ? 11.357 -1.444 -8.141 1.00 93.31 127 ASP A C 1
ATOM 1027 O O . ASP A 1 127 ? 10.324 -1.934 -8.608 1.00 93.31 127 ASP A O 1
ATOM 1031 N N . ILE A 1 128 ? 12.334 -2.181 -7.630 1.00 90.75 128 ILE A N 1
ATOM 1032 C CA . ILE A 1 128 ? 12.295 -3.611 -7.388 1.00 90.75 128 ILE A CA 1
ATOM 1033 C C . ILE A 1 128 ? 12.523 -3.865 -5.897 1.00 90.75 128 ILE A C 1
ATOM 1035 O O . ILE A 1 128 ? 13.510 -3.396 -5.329 1.00 90.75 128 ILE A O 1
ATOM 1039 N N . CYS A 1 129 ? 11.662 -4.677 -5.286 1.00 85.00 129 CYS A N 1
ATOM 1040 C CA . CYS A 1 129 ? 11.829 -5.134 -3.914 1.00 85.00 129 CYS A CA 1
ATOM 1041 C C . CYS A 1 129 ? 11.749 -6.663 -3.791 1.00 85.00 129 CYS A C 1
ATOM 1043 O O . CYS A 1 129 ? 11.286 -7.384 -4.679 1.00 85.00 129 CYS A O 1
ATOM 1045 N N . GLN A 1 130 ? 12.230 -7.158 -2.654 1.00 79.75 130 GLN A N 1
ATOM 1046 C CA . GLN A 1 130 ? 12.178 -8.574 -2.280 1.00 79.75 130 GLN A CA 1
ATOM 1047 C C . GLN A 1 130 ? 10.925 -8.906 -1.456 1.00 79.75 130 GLN A C 1
ATOM 1049 O O . GLN A 1 130 ? 10.633 -10.076 -1.200 1.00 79.75 130 GLN A O 1
ATOM 1054 N N . ASP A 1 131 ? 10.153 -7.893 -1.059 1.00 75.56 131 ASP A N 1
ATOM 1055 C CA . ASP A 1 131 ? 8.957 -8.086 -0.253 1.00 75.56 131 ASP A CA 1
ATOM 1056 C C . ASP A 1 131 ? 7.872 -8.830 -1.032 1.00 75.56 131 ASP A C 1
ATOM 1058 O O . ASP A 1 131 ? 7.480 -8.457 -2.140 1.00 75.56 131 ASP A O 1
ATOM 1062 N N . ARG A 1 132 ? 7.309 -9.861 -0.394 1.00 70.62 132 ARG A N 1
ATOM 1063 C CA . ARG A 1 132 ? 6.169 -10.618 -0.936 1.00 70.62 132 ARG A CA 1
ATOM 1064 C C . ARG A 1 132 ? 4.858 -9.832 -0.909 1.00 70.62 132 ARG A C 1
ATOM 1066 O O . ARG A 1 132 ? 3.893 -10.257 -1.536 1.00 70.62 132 ARG A O 1
ATOM 1073 N N . THR A 1 133 ? 4.794 -8.754 -0.130 1.00 74.00 133 THR A N 1
ATOM 1074 C CA . THR A 1 133 ? 3.583 -7.952 0.064 1.00 74.00 133 THR A CA 1
ATOM 1075 C C . THR A 1 133 ? 3.829 -6.514 -0.352 1.00 74.00 133 THR A C 1
ATOM 1077 O O . THR A 1 133 ? 4.778 -5.891 0.118 1.00 74.00 133 THR A O 1
ATOM 1080 N N . ASP A 1 134 ? 2.907 -5.955 -1.127 1.00 82.06 134 ASP A N 1
ATOM 1081 C CA . ASP A 1 134 ? 2.992 -4.567 -1.596 1.00 82.06 134 ASP A CA 1
ATOM 1082 C C . ASP A 1 134 ? 2.746 -3.536 -0.485 1.00 82.06 134 ASP A C 1
ATOM 1084 O O . ASP A 1 134 ? 3.017 -2.349 -0.642 1.00 82.06 134 ASP A O 1
ATOM 1088 N N . THR A 1 135 ? 2.265 -3.980 0.678 1.00 82.00 135 THR A N 1
ATOM 1089 C CA . THR A 1 135 ? 1.875 -3.120 1.796 1.00 82.00 135 THR A CA 1
ATOM 1090 C C . THR A 1 135 ? 2.971 -2.150 2.229 1.00 82.00 135 THR A C 1
ATOM 1092 O O . THR A 1 135 ? 2.662 -1.021 2.594 1.00 82.00 135 THR A O 1
ATOM 1095 N N . TYR A 1 136 ? 4.242 -2.539 2.155 1.00 83.81 136 TYR A N 1
ATOM 1096 C CA . TYR A 1 136 ? 5.362 -1.691 2.580 1.00 83.81 136 TYR A CA 1
ATOM 1097 C C . TYR A 1 136 ? 5.917 -0.797 1.465 1.00 83.81 136 TYR A C 1
ATOM 1099 O O . TYR A 1 136 ? 6.787 0.028 1.719 1.00 83.81 136 TYR A O 1
ATOM 1107 N N . GLN A 1 137 ? 5.397 -0.929 0.245 1.00 90.50 137 GLN A N 1
ATOM 1108 C CA . GLN A 1 137 ? 5.970 -0.315 -0.950 1.00 90.50 137 GLN A CA 1
ATOM 1109 C C . GLN A 1 137 ? 5.326 1.026 -1.320 1.00 90.50 137 GLN A C 1
ATOM 1111 O O . GLN A 1 137 ? 5.869 1.756 -2.141 1.00 90.50 137 GLN A O 1
ATOM 1116 N N . LEU A 1 138 ? 4.216 1.412 -0.675 1.00 92.56 138 LEU A N 1
ATOM 1117 C CA . LEU A 1 138 ? 3.556 2.694 -0.946 1.00 92.56 138 LEU A CA 1
ATOM 1118 C C . LEU A 1 138 ? 4.441 3.889 -0.581 1.00 92.56 138 LEU A C 1
ATOM 1120 O O . LEU A 1 138 ? 4.651 4.776 -1.402 1.00 92.56 138 LEU A O 1
ATOM 1124 N N . LYS A 1 139 ? 4.954 3.918 0.653 1.00 92.94 139 LYS A N 1
ATOM 1125 C CA . LYS A 1 139 ? 5.774 5.030 1.146 1.00 92.94 139 LYS A CA 1
ATOM 1126 C C . LYS A 1 139 ? 7.060 5.216 0.318 1.00 92.94 139 LYS A C 1
ATOM 1128 O O . LYS A 1 139 ? 7.248 6.330 -0.165 1.00 92.94 139 LYS A O 1
ATOM 1133 N N . PRO A 1 140 ? 7.873 4.167 0.065 1.00 93.94 140 PRO A N 1
ATOM 1134 C CA . PRO A 1 140 ? 9.040 4.279 -0.812 1.00 93.94 140 PRO A CA 1
ATOM 1135 C C . PRO A 1 140 ? 8.699 4.811 -2.207 1.00 93.94 140 PRO A C 1
ATOM 1137 O O . PRO A 1 140 ? 9.411 5.653 -2.740 1.00 93.94 140 PRO A O 1
ATOM 1140 N N . GLN A 1 141 ? 7.579 4.373 -2.794 1.00 95.19 141 GLN A N 1
ATOM 1141 C CA . GLN A 1 141 ? 7.146 4.862 -4.103 1.00 95.19 141 GLN A CA 1
ATOM 1142 C C . GLN A 1 141 ? 6.774 6.349 -4.084 1.00 95.19 141 GLN A C 1
ATOM 1144 O O . GLN A 1 141 ? 7.163 7.073 -4.994 1.00 95.19 141 GLN A O 1
ATOM 1149 N N . ILE A 1 142 ? 6.064 6.827 -3.057 1.00 95.69 142 ILE A N 1
ATOM 1150 C CA . ILE A 1 142 ? 5.753 8.260 -2.921 1.00 95.69 142 ILE A CA 1
ATOM 1151 C C . ILE A 1 142 ? 7.028 9.092 -2.753 1.00 95.69 142 ILE A C 1
ATOM 1153 O O . ILE A 1 142 ? 7.146 10.145 -3.372 1.00 95.69 142 ILE A O 1
ATOM 1157 N N . GLU A 1 143 ? 7.989 8.618 -1.962 1.00 95.00 143 GLU A N 1
ATOM 1158 C CA . GLU A 1 143 ? 9.274 9.301 -1.772 1.00 95.00 143 GLU A CA 1
ATOM 1159 C C . GLU A 1 143 ? 10.074 9.370 -3.079 1.00 95.00 143 GLU A C 1
ATOM 1161 O O . GLU A 1 143 ? 10.568 10.439 -3.428 1.00 95.00 143 GLU A O 1
ATOM 1166 N N . LEU A 1 144 ? 10.102 8.287 -3.864 1.00 95.56 144 LEU A N 1
ATOM 1167 C CA . LEU A 1 144 ? 10.711 8.288 -5.199 1.00 95.56 144 LEU A CA 1
ATOM 1168 C C . LEU A 1 144 ? 10.010 9.247 -6.170 1.00 95.56 144 LEU A C 1
ATOM 1170 O O . LEU A 1 144 ? 10.667 9.882 -6.992 1.00 95.56 144 LEU A O 1
ATOM 1174 N N . VAL A 1 145 ? 8.681 9.376 -6.100 1.00 95.94 145 VAL A N 1
ATOM 1175 C CA . VAL A 1 145 ? 7.963 10.371 -6.912 1.00 95.94 145 VAL A CA 1
ATOM 1176 C C . VAL A 1 145 ? 8.388 11.783 -6.528 1.00 95.94 145 VAL A C 1
ATOM 1178 O O . VAL A 1 145 ? 8.615 12.603 -7.414 1.00 95.94 145 VAL A O 1
ATOM 1181 N N . GLU A 1 146 ? 8.511 12.070 -5.235 1.00 95.12 146 GLU A N 1
ATOM 1182 C CA . GLU A 1 146 ? 8.948 13.385 -4.764 1.00 95.12 146 GLU A CA 1
ATOM 1183 C C . GLU A 1 146 ? 10.400 13.691 -5.135 1.00 95.12 146 GLU A C 1
ATOM 1185 O O . GLU A 1 146 ? 10.711 14.829 -5.482 1.00 95.12 146 GLU A O 1
ATOM 1190 N N . GLU A 1 147 ? 11.273 12.684 -5.120 1.00 96.25 147 GLU A N 1
ATOM 1191 C CA . GLU A 1 147 ? 12.653 12.803 -5.589 1.00 96.25 147 GLU A CA 1
ATOM 1192 C C . GLU A 1 147 ? 12.708 13.106 -7.096 1.00 96.25 147 GLU A C 1
ATOM 1194 O O . GLU A 1 147 ? 13.395 14.034 -7.521 1.00 96.25 147 GLU A O 1
ATOM 1199 N N . ASN A 1 148 ? 11.938 12.373 -7.905 1.00 93.69 148 ASN A N 1
ATOM 1200 C CA . ASN A 1 148 ? 11.972 12.490 -9.365 1.00 93.69 148 ASN A CA 1
ATOM 1201 C C . ASN A 1 148 ? 11.228 13.722 -9.905 1.00 93.69 148 ASN A C 1
ATOM 1203 O O . ASN A 1 148 ? 11.622 14.287 -10.925 1.00 93.69 148 ASN A O 1
ATOM 1207 N N . CYS A 1 149 ? 10.112 14.102 -9.278 1.00 92.12 149 CYS A N 1
ATOM 1208 C CA . CYS A 1 149 ? 9.173 15.107 -9.794 1.00 92.12 149 CYS A CA 1
ATOM 1209 C C . CYS A 1 149 ? 9.044 16.351 -8.901 1.00 92.12 149 CYS A C 1
ATOM 1211 O O . CYS A 1 149 ? 8.361 17.304 -9.286 1.00 92.12 149 CYS A O 1
ATOM 1213 N N . GLY A 1 150 ? 9.682 16.362 -7.728 1.00 92.69 150 GLY A N 1
ATOM 1214 C CA . GLY A 1 150 ? 9.490 17.376 -6.694 1.00 92.69 150 GLY A CA 1
ATOM 1215 C C . GLY A 1 150 ? 8.304 17.077 -5.771 1.00 92.69 150 GLY A C 1
ATOM 1216 O O . GLY A 1 150 ? 7.505 16.171 -6.009 1.00 92.69 150 GLY A O 1
ATOM 1217 N N . LEU A 1 151 ? 8.183 17.869 -4.700 1.00 90.62 151 LEU A N 1
ATOM 1218 C CA . LEU A 1 151 ? 7.169 17.666 -3.661 1.00 90.62 151 LEU A CA 1
ATOM 1219 C C . LEU A 1 151 ? 5.743 17.657 -4.227 1.00 90.62 151 LEU A C 1
ATOM 1221 O O . LEU A 1 151 ? 5.331 18.558 -4.968 1.00 90.62 151 LEU A O 1
ATOM 1225 N N . LEU A 1 152 ? 4.968 16.655 -3.814 1.00 91.81 152 LEU A N 1
ATOM 1226 C CA . LEU A 1 152 ? 3.554 16.559 -4.148 1.00 91.81 152 LEU A CA 1
ATOM 1227 C C . LEU A 1 152 ? 2.767 17.656 -3.427 1.00 91.81 152 LEU A C 1
ATOM 1229 O O . LEU A 1 152 ? 2.986 17.944 -2.252 1.00 91.81 152 LEU A O 1
ATOM 1233 N N . LYS A 1 153 ? 1.825 18.277 -4.140 1.00 93.06 153 LYS A N 1
ATOM 1234 C CA . LYS A 1 153 ? 0.961 19.315 -3.566 1.00 93.06 153 LYS A CA 1
ATOM 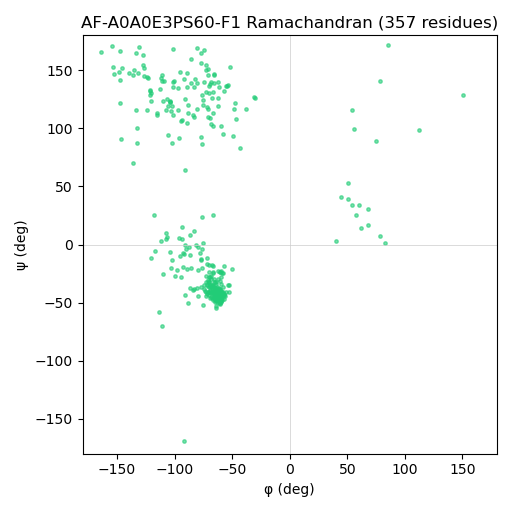1235 C C . LYS A 1 153 ? -0.070 18.695 -2.625 1.00 93.06 153 LYS A C 1
ATOM 1237 O O . LYS A 1 153 ? -0.547 17.585 -2.878 1.00 93.06 153 LYS A O 1
ATOM 1242 N N . GLU A 1 154 ? -0.476 19.453 -1.610 1.00 95.38 154 GLU A N 1
ATOM 1243 C CA . GLU A 1 154 ? -1.603 19.085 -0.748 1.00 95.38 154 GLU A CA 1
ATOM 1244 C C . GLU A 1 154 ? -2.856 18.797 -1.602 1.00 95.38 154 GLU A C 1
ATOM 1246 O O . GLU A 1 154 ? -3.130 19.483 -2.591 1.00 95.38 154 GLU A O 1
ATOM 1251 N N . GLY A 1 155 ? -3.591 17.739 -1.258 1.00 93.00 155 GLY A N 1
ATOM 1252 C CA . GLY A 1 155 ? -4.760 17.264 -2.002 1.00 93.00 155 GLY A CA 1
ATOM 1253 C C . GLY A 1 155 ? -4.445 16.464 -3.273 1.00 93.00 155 GLY A C 1
ATOM 1254 O O . GLY A 1 155 ? -5.364 16.134 -4.029 1.00 93.00 155 GLY A O 1
ATOM 1255 N N . THR A 1 156 ? -3.176 16.132 -3.544 1.00 95.44 156 THR A N 1
ATOM 1256 C CA . THR A 1 156 ? -2.838 15.244 -4.667 1.00 95.44 156 THR A CA 1
ATOM 1257 C C . THR A 1 156 ? -3.456 13.865 -4.449 1.00 95.44 156 THR A C 1
ATOM 1259 O O . THR A 1 156 ? -3.240 13.225 -3.421 1.00 95.44 156 THR A O 1
ATOM 1262 N N . LYS A 1 157 ? -4.219 13.395 -5.440 1.00 95.06 157 LYS A N 1
ATOM 1263 C CA . LYS A 1 157 ? -4.922 12.110 -5.388 1.00 95.06 157 LYS A CA 1
ATOM 1264 C C . LYS A 1 157 ? -3.953 10.949 -5.585 1.00 95.06 157 LYS A C 1
ATOM 1266 O O . LYS A 1 157 ? -3.292 10.875 -6.618 1.00 95.06 157 LYS A O 1
ATOM 1271 N N . VAL A 1 158 ? -3.923 10.016 -4.636 1.00 95.31 158 VAL A N 1
ATOM 1272 C CA . VAL A 1 158 ? -3.065 8.822 -4.674 1.00 95.31 158 VAL A CA 1
ATOM 1273 C C . VAL A 1 158 ? -3.939 7.578 -4.766 1.00 95.31 158 VAL A C 1
ATOM 1275 O O . VAL A 1 158 ? -4.645 7.237 -3.822 1.00 95.31 158 VAL A O 1
ATOM 1278 N N . CYS A 1 159 ? -3.893 6.889 -5.907 1.00 93.44 159 CYS A N 1
ATOM 1279 C CA . CYS A 1 159 ? -4.652 5.659 -6.138 1.00 93.44 159 CYS A CA 1
ATOM 1280 C C . CYS A 1 159 ? -3.734 4.437 -6.050 1.00 93.44 159 CYS A C 1
ATOM 1282 O O . CYS A 1 159 ? -2.788 4.337 -6.829 1.00 93.44 159 CYS A O 1
ATOM 1284 N N . ALA A 1 160 ? -4.044 3.481 -5.172 1.00 92.06 160 ALA A N 1
ATOM 1285 C CA . ALA A 1 160 ? -3.259 2.252 -5.014 1.00 92.06 160 ALA A CA 1
ATOM 1286 C C . ALA A 1 160 ? -4.147 1.001 -4.952 1.00 92.06 160 ALA A C 1
ATOM 1288 O O . ALA A 1 160 ? -5.367 1.083 -4.810 1.00 92.06 160 ALA A O 1
ATOM 1289 N N . ASP A 1 161 ? -3.546 -0.177 -5.116 1.00 88.88 161 ASP A N 1
ATOM 1290 C CA . ASP A 1 161 ? -4.270 -1.447 -5.023 1.00 88.88 161 ASP A CA 1
ATOM 1291 C C . ASP A 1 161 ? -4.577 -1.871 -3.588 1.00 88.88 161 ASP A C 1
ATOM 1293 O O . ASP A 1 161 ? -3.959 -1.380 -2.647 1.00 88.88 161 ASP A O 1
ATOM 1297 N N . SER A 1 162 ? -5.493 -2.827 -3.412 1.00 86.62 162 SER A N 1
ATOM 1298 C CA . SER A 1 162 ? -5.835 -3.349 -2.085 1.00 86.62 162 SER A CA 1
ATOM 1299 C C . SER A 1 162 ? -4.629 -3.946 -1.355 1.00 86.62 162 SER A C 1
ATOM 1301 O O . SER A 1 162 ? -4.612 -3.964 -0.131 1.00 86.62 162 SER A O 1
ATOM 1303 N N . GLY A 1 163 ? -3.597 -4.394 -2.082 1.00 85.75 163 GLY A N 1
ATOM 1304 C CA . GLY A 1 163 ? -2.332 -4.852 -1.492 1.00 85.75 163 GLY A CA 1
ATOM 1305 C C . GLY A 1 163 ? -1.575 -3.765 -0.714 1.00 85.75 163 GLY A C 1
ATOM 1306 O O . GLY A 1 163 ? -0.816 -4.081 0.203 1.00 85.75 163 GLY A O 1
ATOM 1307 N N . TYR A 1 164 ? -1.829 -2.486 -1.012 1.00 88.44 164 TYR A N 1
ATOM 1308 C CA . TYR A 1 164 ? -1.260 -1.341 -0.296 1.00 88.44 164 TYR A CA 1
ATOM 1309 C C . TYR A 1 164 ? -2.134 -0.867 0.873 1.00 88.44 164 TYR A C 1
ATOM 1311 O O . TYR A 1 164 ? -1.770 0.091 1.560 1.00 88.44 164 TYR A O 1
ATOM 1319 N N . TYR A 1 165 ? -3.283 -1.501 1.124 1.00 89.75 165 TYR A N 1
ATOM 1320 C CA . TYR A 1 165 ? -4.174 -1.102 2.207 1.00 89.75 165 TYR A CA 1
ATOM 1321 C C . TYR A 1 165 ? -3.543 -1.408 3.572 1.00 89.75 165 TYR A C 1
ATOM 1323 O O . TYR A 1 165 ? -3.425 -2.558 3.993 1.00 89.75 165 TYR A O 1
ATOM 1331 N N . SER A 1 166 ? -3.144 -0.364 4.297 1.00 88.19 166 SER A N 1
ATOM 1332 C CA . SER A 1 166 ? -2.725 -0.468 5.694 1.00 88.19 166 SER A CA 1
ATOM 1333 C C . SER A 1 166 ? -2.951 0.841 6.434 1.00 88.19 166 SER A C 1
ATOM 1335 O O . SER A 1 166 ? -2.892 1.913 5.843 1.00 88.19 166 SER A O 1
ATOM 1337 N N . GLY A 1 167 ? -3.161 0.758 7.750 1.00 87.38 167 GLY A N 1
ATOM 1338 C CA . GLY A 1 167 ? -3.320 1.943 8.596 1.00 87.38 167 GLY A CA 1
ATOM 1339 C C . GLY A 1 167 ? -2.109 2.869 8.514 1.00 87.38 167 GLY A C 1
ATOM 1340 O O . GLY A 1 167 ? -2.284 4.069 8.371 1.00 87.38 167 GLY A O 1
ATOM 1341 N N . ASN A 1 168 ? -0.899 2.302 8.486 1.00 88.94 168 ASN A N 1
ATOM 1342 C CA . ASN A 1 168 ? 0.345 3.064 8.366 1.00 88.94 168 ASN A CA 1
ATOM 1343 C C . ASN A 1 168 ? 0.420 3.846 7.048 1.00 88.94 168 ASN A C 1
ATOM 1345 O O . ASN A 1 168 ? 0.820 5.003 7.056 1.00 88.94 168 ASN A O 1
ATOM 1349 N N . ASN A 1 169 ? 0.021 3.239 5.924 1.00 91.62 169 ASN A N 1
ATOM 1350 C CA . ASN A 1 169 ? 0.021 3.926 4.630 1.00 91.62 169 ASN A CA 1
ATOM 1351 C C . ASN A 1 169 ? -1.031 5.030 4.572 1.00 91.62 169 ASN A C 1
ATOM 1353 O O . ASN A 1 169 ? -0.764 6.099 4.037 1.00 91.62 169 ASN A O 1
ATOM 1357 N N . ILE A 1 170 ? -2.220 4.776 5.122 1.00 93.75 170 ILE A N 1
ATOM 1358 C CA . ILE A 1 170 ? -3.301 5.766 5.154 1.00 93.75 170 ILE A CA 1
ATOM 1359 C C . ILE A 1 170 ? -2.884 6.952 6.024 1.00 93.75 170 ILE A C 1
ATOM 1361 O O . ILE A 1 170 ? -2.991 8.092 5.587 1.00 93.75 170 ILE A O 1
ATOM 1365 N N . HIS A 1 171 ? -2.348 6.680 7.214 1.00 92.75 171 HIS A N 1
ATOM 1366 C CA . HIS A 1 171 ? -1.819 7.702 8.108 1.00 92.75 171 HIS A CA 1
ATOM 1367 C C . HIS A 1 171 ? -0.696 8.506 7.443 1.00 92.75 171 HIS A C 1
ATOM 1369 O O . HIS A 1 171 ? -0.781 9.724 7.394 1.00 92.75 171 HIS A O 1
ATOM 1375 N N . TYR A 1 172 ? 0.282 7.841 6.818 1.00 94.19 172 TYR A N 1
ATOM 1376 C CA . TYR A 1 172 ? 1.359 8.507 6.079 1.00 94.19 172 TYR A CA 1
ATOM 1377 C C . TYR A 1 172 ? 0.844 9.449 4.977 1.00 94.19 172 TYR A C 1
ATOM 1379 O O . TYR A 1 172 ? 1.342 10.565 4.833 1.00 94.19 172 TYR A O 1
ATOM 1387 N N . LEU A 1 173 ? -0.153 9.016 4.198 1.00 96.00 173 LEU A N 1
ATOM 1388 C CA . LEU A 1 173 ? -0.752 9.849 3.153 1.00 96.00 173 LEU A CA 1
ATOM 1389 C C . LEU A 1 173 ? -1.512 11.041 3.747 1.00 96.00 173 LEU A C 1
ATOM 1391 O O . LEU A 1 173 ? -1.360 12.154 3.249 1.00 96.00 173 LEU A O 1
ATOM 1395 N N . ASN A 1 174 ? -2.271 10.827 4.823 1.00 94.56 174 ASN A N 1
ATOM 1396 C CA . ASN A 1 174 ? -3.005 11.887 5.513 1.00 94.56 174 ASN A CA 1
ATOM 1397 C C . ASN A 1 174 ? -2.062 12.917 6.159 1.00 94.56 174 ASN A C 1
ATOM 1399 O O . ASN A 1 174 ? -2.310 14.115 6.039 1.00 94.56 174 ASN A O 1
ATOM 1403 N N . ASP A 1 175 ? -0.960 12.478 6.770 1.00 94.25 175 ASP A N 1
ATOM 1404 C CA . ASP A 1 175 ? 0.067 13.347 7.362 1.00 94.25 175 ASP A CA 1
ATOM 1405 C C . ASP A 1 175 ? 0.739 14.232 6.308 1.00 94.25 175 ASP A C 1
ATOM 1407 O O . ASP A 1 175 ? 0.968 15.422 6.530 1.00 94.25 175 ASP A O 1
ATOM 1411 N N . LYS A 1 176 ? 0.992 13.677 5.115 1.00 94.12 176 LYS A N 1
ATOM 1412 C CA . LYS A 1 176 ? 1.444 14.442 3.944 1.00 94.12 176 LYS A CA 1
ATOM 1413 C C . LYS A 1 176 ? 0.335 15.263 3.277 1.00 94.12 176 LYS A C 1
ATOM 1415 O O . LYS A 1 176 ? 0.592 15.923 2.271 1.00 94.12 176 LYS A O 1
ATOM 1420 N N . LYS A 1 177 ? -0.891 15.227 3.811 1.00 96.12 177 LYS A N 1
ATOM 1421 C CA . LYS A 1 177 ? -2.093 15.873 3.260 1.00 96.12 177 LYS A CA 1
ATOM 1422 C C . LYS A 1 177 ? -2.363 15.479 1.806 1.00 96.12 177 LYS A C 1
ATOM 1424 O O . LYS A 1 177 ? -2.837 16.284 1.004 1.00 96.12 177 LYS A O 1
ATOM 1429 N N . LEU A 1 178 ? -2.033 14.242 1.452 1.00 96.31 178 LEU A N 1
ATOM 1430 C CA . LEU A 1 178 ? -2.384 13.627 0.178 1.00 96.31 178 LEU A CA 1
ATOM 1431 C C . LEU A 1 178 ? -3.780 13.012 0.284 1.00 96.31 178 LEU A C 1
ATOM 1433 O O . LEU A 1 178 ? -4.277 12.754 1.376 1.00 96.31 178 LEU A O 1
ATOM 1437 N N . ASP A 1 179 ? -4.420 12.784 -0.859 1.00 95.88 179 ASP A N 1
ATOM 1438 C CA . ASP A 1 179 ? -5.806 12.326 -0.925 1.00 95.88 179 ASP A CA 1
ATOM 1439 C C . ASP A 1 179 ? -5.872 10.830 -1.316 1.00 95.88 179 ASP A C 1
ATOM 1441 O O . ASP A 1 179 ? -5.812 10.508 -2.510 1.00 95.88 179 ASP A O 1
ATOM 1445 N N . PRO A 1 180 ? -5.946 9.885 -0.351 1.00 95.88 180 PRO A N 1
ATOM 1446 C CA . PRO A 1 180 ? -5.834 8.446 -0.614 1.00 95.88 180 PRO A CA 1
ATOM 1447 C C . PRO A 1 180 ? -7.088 7.836 -1.259 1.00 95.88 180 PRO A C 1
ATOM 1449 O O . PRO A 1 180 ? -8.213 8.108 -0.841 1.00 95.88 180 PRO A O 1
ATOM 1452 N N . TYR A 1 181 ? -6.892 6.935 -2.226 1.00 94.94 181 TYR A N 1
ATOM 1453 C CA . TYR A 1 181 ? -7.910 6.065 -2.832 1.00 94.94 181 TYR A CA 1
ATOM 1454 C C . TYR A 1 181 ? -7.374 4.630 -2.887 1.00 94.94 181 TYR A C 1
ATOM 1456 O O . TYR A 1 181 ? -6.750 4.209 -3.866 1.00 94.94 181 TYR A O 1
ATOM 1464 N N . ILE A 1 182 ? -7.585 3.883 -1.803 1.00 93.62 182 ILE A N 1
ATOM 1465 C CA . ILE A 1 182 ? -7.083 2.514 -1.639 1.00 93.62 182 ILE A CA 1
ATOM 1466 C C . ILE A 1 182 ? -8.237 1.655 -1.119 1.00 93.62 182 ILE A C 1
ATOM 1468 O O . ILE A 1 182 ? -8.725 1.920 -0.019 1.00 93.62 182 ILE A O 1
ATOM 1472 N N . PRO A 1 183 ? -8.715 0.655 -1.877 1.00 90.06 183 PRO A N 1
ATOM 1473 C CA . PRO A 1 183 ? -9.798 -0.191 -1.408 1.00 90.06 183 PRO A CA 1
ATOM 1474 C C . PRO A 1 183 ? -9.300 -1.105 -0.297 1.00 90.06 183 PRO A C 1
ATOM 1476 O O . PRO A 1 183 ? -8.170 -1.595 -0.331 1.00 90.06 183 PRO A O 1
ATOM 1479 N N . GLU A 1 184 ? -10.175 -1.385 0.659 1.00 86.50 184 GLU A N 1
ATOM 1480 C CA . GLU A 1 184 ? -9.900 -2.395 1.667 1.00 86.50 184 GLU A CA 1
ATOM 1481 C C . GLU A 1 184 ? -9.724 -3.765 1.005 1.00 86.50 184 GLU A C 1
ATOM 1483 O O . GLU A 1 184 ? -10.483 -4.167 0.113 1.00 86.50 184 GLU A O 1
ATOM 1488 N N . GLN A 1 185 ? -8.701 -4.499 1.443 1.00 72.88 185 GLN A N 1
ATOM 1489 C CA . GLN A 1 185 ? -8.554 -5.889 1.058 1.00 72.88 185 GLN A CA 1
ATOM 1490 C C . GLN A 1 185 ? -9.693 -6.660 1.716 1.00 72.88 185 GLN A C 1
ATOM 1492 O O . GLN A 1 185 ? -9.661 -6.924 2.914 1.00 72.88 185 GLN A O 1
ATOM 1497 N N . LYS A 1 186 ? -10.712 -7.016 0.929 1.00 60.06 186 LYS A N 1
ATOM 1498 C CA . LYS A 1 186 ? -11.735 -7.958 1.378 1.00 60.06 186 LYS A CA 1
ATOM 1499 C C . LYS A 1 186 ? -10.999 -9.248 1.713 1.00 60.06 186 LYS A C 1
ATOM 1501 O O . LYS A 1 186 ? -10.598 -9.971 0.798 1.00 60.06 186 LYS A O 1
ATOM 1506 N N . GLU A 1 187 ? -10.769 -9.510 3.003 1.00 43.59 187 GLU A N 1
ATOM 1507 C CA . GLU A 1 187 ? -10.409 -10.848 3.459 1.00 43.59 187 GLU A CA 1
ATOM 1508 C C . GLU A 1 187 ? -11.411 -11.766 2.775 1.00 43.59 187 GLU A C 1
ATOM 1510 O O . GLU A 1 187 ? -12.617 -11.511 2.857 1.00 43.59 187 GLU A O 1
ATOM 1515 N N . VAL A 1 188 ? -10.911 -12.728 1.987 1.00 33.44 188 VAL A N 1
ATOM 1516 C CA . VAL A 1 188 ? -11.746 -13.719 1.311 1.00 33.44 188 VAL A CA 1
ATOM 1517 C C . VAL A 1 188 ? -12.698 -14.192 2.378 1.00 33.44 188 VAL A C 1
ATOM 1519 O O . VAL A 1 188 ? -12.253 -14.801 3.354 1.00 33.44 188 VAL A O 1
ATOM 1522 N N . ALA A 1 189 ? -13.962 -13.783 2.244 1.00 33.53 189 ALA A N 1
ATOM 1523 C CA . ALA A 1 189 ? -14.978 -14.094 3.214 1.00 33.53 189 ALA A CA 1
ATOM 1524 C C . ALA A 1 189 ? -14.822 -15.588 3.434 1.00 33.53 189 ALA A C 1
ATOM 1526 O O . ALA A 1 189 ? -14.943 -16.353 2.468 1.00 33.53 189 ALA A O 1
ATOM 1527 N N . LYS A 1 190 ? -14.468 -15.988 4.668 1.00 30.95 190 LYS A N 1
ATOM 1528 C CA . LYS A 1 190 ? -14.724 -17.350 5.127 1.00 30.95 190 LYS A CA 1
ATOM 1529 C C . LYS A 1 190 ? -16.073 -17.672 4.530 1.00 30.95 190 LYS A C 1
ATOM 1531 O O . LYS A 1 190 ? -17.001 -16.883 4.740 1.00 30.95 190 LYS A O 1
ATOM 1536 N N . GLN A 1 191 ? -16.078 -18.677 3.650 1.00 31.75 191 GLN A N 1
ATOM 1537 C CA . GLN A 1 191 ? -17.232 -19.092 2.866 1.00 31.75 191 GLN A CA 1
ATOM 1538 C C . GLN A 1 191 ? -18.467 -18.811 3.691 1.00 31.75 191 GLN A C 1
ATOM 1540 O O . GLN A 1 191 ? -18.456 -19.199 4.857 1.00 31.75 191 GLN A O 1
ATOM 1545 N N . LYS A 1 192 ? -19.432 -18.081 3.116 1.00 33.12 192 LYS A N 1
ATOM 1546 C CA . LYS A 1 192 ? -20.756 -17.826 3.685 1.00 33.12 192 LYS A CA 1
ATOM 1547 C C . LYS A 1 192 ? -21.300 -19.132 4.277 1.00 33.12 192 LYS A C 1
ATOM 1549 O O . LYS A 1 192 ? -22.040 -19.850 3.619 1.00 33.12 192 LYS A O 1
ATOM 1554 N N . SER A 1 193 ? -20.904 -19.442 5.504 1.00 32.78 193 SER A N 1
ATOM 1555 C CA . SER A 1 193 ? -21.621 -20.310 6.397 1.00 32.78 193 SER A CA 1
ATOM 1556 C C . SER A 1 193 ? -22.913 -19.554 6.591 1.00 32.78 193 SER A C 1
ATOM 1558 O O . SER A 1 193 ? -22.878 -18.367 6.937 1.00 32.78 193 SER A O 1
ATOM 1560 N N . GLU A 1 194 ? -24.004 -20.200 6.205 1.00 35.72 194 GLU A N 1
ATOM 1561 C CA . GLU A 1 194 ? -25.371 -19.724 6.344 1.00 35.72 194 GLU A CA 1
ATOM 1562 C C . GLU A 1 194 ? -25.486 -18.827 7.574 1.00 35.72 194 GLU A C 1
ATOM 1564 O O . GLU A 1 194 ? -25.015 -19.186 8.654 1.00 35.72 194 GLU A O 1
ATOM 1569 N N . LYS A 1 195 ? -26.011 -17.614 7.359 1.00 38.97 195 LYS A N 1
ATOM 1570 C CA . LYS A 1 195 ? -26.191 -16.582 8.377 1.00 38.97 195 LYS A CA 1
ATOM 1571 C C . LYS A 1 195 ? -26.874 -17.183 9.609 1.00 38.97 195 LYS A C 1
ATOM 1573 O O . LYS A 1 195 ? -28.095 -17.184 9.708 1.00 38.97 195 LYS A O 1
ATOM 1578 N N . VAL A 1 196 ? -26.087 -17.622 10.581 1.00 39.41 196 VAL A N 1
ATOM 1579 C CA . VAL A 1 196 ? -26.466 -17.446 11.972 1.00 39.41 196 VAL A CA 1
ATOM 1580 C C . VAL A 1 196 ? -26.293 -15.951 12.184 1.00 39.41 196 VAL A C 1
ATOM 1582 O O . VAL A 1 196 ? -25.170 -15.453 12.091 1.00 39.41 196 VAL A O 1
ATOM 1585 N N . GLU A 1 197 ? -27.396 -15.219 12.339 1.00 42.41 197 GLU A N 1
ATOM 1586 C CA . GLU A 1 197 ? -27.352 -13.823 12.775 1.00 42.41 197 GLU A CA 1
ATOM 1587 C C . GLU A 1 197 ? -26.639 -13.783 14.123 1.00 42.41 197 GLU A C 1
ATOM 1589 O O . GLU A 1 197 ? -27.196 -14.067 15.184 1.00 42.41 197 GLU A O 1
ATOM 1594 N N . ASP A 1 198 ? -25.341 -13.519 14.063 1.00 54.50 198 ASP A N 1
ATOM 1595 C CA . ASP A 1 198 ? -24.522 -13.349 15.235 1.00 54.50 198 ASP A CA 1
ATOM 1596 C C . ASP A 1 198 ? -24.833 -11.963 15.798 1.00 54.50 198 ASP A C 1
ATOM 1598 O O . ASP A 1 198 ? -24.172 -10.986 15.464 1.00 54.50 198 ASP A O 1
ATOM 1602 N N . ASN A 1 199 ? -25.868 -11.877 16.639 1.00 62.97 199 ASN A N 1
ATOM 1603 C CA . ASN A 1 199 ? -26.319 -10.656 17.325 1.00 62.97 199 ASN A CA 1
ATOM 1604 C C . ASN A 1 199 ? -25.301 -10.126 18.360 1.00 62.97 199 ASN A C 1
ATOM 1606 O O . ASN A 1 199 ? -25.671 -9.493 19.351 1.00 62.97 199 ASN A O 1
ATOM 1610 N N . ARG A 1 200 ? -24.011 -10.426 18.186 1.00 74.94 200 ARG A N 1
ATOM 1611 C CA . ARG A 1 200 ? -22.926 -9.944 19.032 1.00 74.94 200 ARG A CA 1
ATOM 1612 C C . ARG A 1 200 ? -22.536 -8.531 18.632 1.00 74.94 200 ARG A C 1
ATOM 1614 O O . ARG A 1 200 ? -22.379 -8.240 17.454 1.00 74.94 200 ARG A O 1
ATOM 1621 N N . PHE A 1 201 ? -22.287 -7.687 19.631 1.00 77.50 201 PHE A N 1
ATOM 1622 C CA . PHE A 1 201 ? -21.783 -6.345 19.365 1.00 77.50 201 PHE A CA 1
ATOM 1623 C C . PHE A 1 201 ? -20.358 -6.409 18.812 1.00 77.50 201 PHE A C 1
ATOM 1625 O O . PHE A 1 201 ? -19.457 -6.997 19.435 1.00 77.50 201 PHE A O 1
ATOM 1632 N N . ASP A 1 202 ? -20.144 -5.775 17.666 1.00 77.50 202 ASP A N 1
ATOM 1633 C CA . ASP A 1 202 ? -18.832 -5.554 17.069 1.00 77.50 202 ASP A CA 1
ATOM 1634 C C . ASP A 1 202 ? -18.258 -4.201 17.534 1.00 77.50 202 ASP A C 1
ATOM 1636 O O . ASP A 1 202 ? -18.742 -3.620 18.502 1.00 77.50 202 ASP A O 1
ATOM 1640 N N . THR A 1 203 ? -17.173 -3.723 16.924 1.00 78.38 203 THR A N 1
ATOM 1641 C CA . THR A 1 203 ? -16.596 -2.405 17.246 1.00 78.38 203 THR A CA 1
ATOM 1642 C C . THR A 1 203 ? -17.444 -1.243 16.720 1.00 78.38 203 THR A C 1
ATOM 1644 O O . THR A 1 203 ? -17.414 -0.171 17.310 1.00 78.38 203 THR A O 1
ATOM 1647 N N . SER A 1 204 ? -18.210 -1.440 15.645 1.00 77.62 204 SER A N 1
ATOM 1648 C CA . SER A 1 204 ? -19.067 -0.411 15.044 1.00 77.62 204 SER A CA 1
ATOM 1649 C C . SER A 1 204 ? -20.220 0.009 15.958 1.00 77.62 204 SER A C 1
ATOM 1651 O O . SER A 1 204 ? -20.692 1.136 15.858 1.00 77.62 204 SER A O 1
ATOM 1653 N N . ASN A 1 205 ? -20.622 -0.856 16.896 1.00 83.00 205 ASN A N 1
ATOM 1654 C CA . ASN A 1 205 ? -21.623 -0.539 17.916 1.00 83.00 205 ASN A CA 1
ATOM 1655 C C . ASN A 1 205 ? -21.106 0.352 19.062 1.00 83.00 205 ASN A C 1
ATOM 1657 O O . ASN A 1 205 ? -21.882 0.670 19.961 1.00 83.00 205 ASN A O 1
ATOM 1661 N N . PHE A 1 206 ? -19.817 0.698 19.089 1.00 86.12 206 PHE A N 1
ATOM 1662 C CA . PHE A 1 206 ? -19.228 1.541 20.128 1.00 86.12 206 PHE A CA 1
ATOM 1663 C C . PHE A 1 206 ? -18.863 2.896 19.528 1.00 86.12 206 PHE A C 1
ATOM 1665 O O . PHE A 1 206 ? -18.100 2.972 18.565 1.00 86.12 206 PHE A O 1
ATOM 1672 N N . GLU A 1 207 ? -19.397 3.960 20.114 1.00 86.06 207 GLU A N 1
ATOM 1673 C CA . GLU A 1 207 ? -19.071 5.332 19.737 1.00 86.06 207 GLU A CA 1
ATOM 1674 C C . GLU A 1 207 ? -17.771 5.757 20.427 1.00 86.06 207 GLU A C 1
ATOM 1676 O O . GLU A 1 207 ? -17.505 5.342 21.553 1.00 86.06 207 GLU A O 1
ATOM 1681 N N . TYR A 1 208 ? -16.928 6.531 19.749 1.00 86.56 208 TYR A N 1
ATOM 1682 C CA . TYR A 1 208 ? -15.661 7.005 20.303 1.00 86.56 208 TYR A CA 1
ATOM 1683 C C . TYR A 1 208 ? -15.783 8.477 20.694 1.00 86.56 208 TYR A C 1
ATOM 1685 O O . TYR A 1 208 ? -16.106 9.308 19.850 1.00 86.56 208 TYR A O 1
ATOM 1693 N N . ASP A 1 209 ? -15.519 8.779 21.962 1.00 86.12 209 ASP A N 1
ATOM 1694 C CA . ASP A 1 209 ? -15.478 10.128 22.520 1.00 86.12 209 ASP A CA 1
ATOM 1695 C C . ASP A 1 209 ? -14.027 10.635 22.496 1.00 86.12 209 ASP A C 1
ATOM 1697 O O . ASP A 1 209 ? -13.178 10.184 23.272 1.00 86.12 209 ASP A O 1
ATOM 1701 N N . GLU A 1 210 ? -13.744 11.558 21.572 1.00 83.12 210 GLU A N 1
ATOM 1702 C CA . GLU A 1 210 ? -12.401 12.107 21.346 1.00 83.12 210 GLU A CA 1
ATOM 1703 C C . GLU A 1 210 ? -11.912 13.003 22.486 1.00 83.12 210 GLU A C 1
ATOM 1705 O O . GLU A 1 210 ? -10.705 13.078 22.707 1.00 83.12 210 GLU A O 1
ATOM 1710 N N . GLU A 1 211 ? -12.814 13.662 23.218 1.00 84.75 211 GLU A N 1
ATOM 1711 C CA . GLU A 1 211 ? -12.431 14.576 24.301 1.00 84.75 211 GLU A CA 1
ATOM 1712 C C . GLU A 1 211 ? -11.879 13.811 25.505 1.00 84.75 211 GLU A C 1
ATOM 1714 O O . GLU A 1 211 ? -10.949 14.268 26.170 1.00 84.75 211 GLU A O 1
ATOM 1719 N N . ASN A 1 212 ? -12.442 12.631 25.772 1.00 84.31 212 ASN A N 1
ATOM 1720 C CA . ASN A 1 212 ? -12.121 11.837 26.955 1.00 84.31 212 ASN A CA 1
ATOM 1721 C C . ASN A 1 212 ? -11.211 10.627 26.666 1.00 84.31 212 ASN A C 1
ATOM 1723 O O . ASN A 1 212 ? -10.777 9.981 27.618 1.00 84.31 212 ASN A O 1
ATOM 1727 N N . ASP A 1 213 ? -10.910 10.320 25.395 1.00 87.12 213 ASP A N 1
ATOM 1728 C CA . ASP A 1 213 ? -10.241 9.073 24.960 1.00 87.12 213 ASP A CA 1
ATOM 1729 C C . ASP A 1 213 ? -10.945 7.832 25.546 1.00 87.12 213 ASP A C 1
ATOM 1731 O O . ASP A 1 213 ? -10.364 6.973 26.220 1.00 87.12 213 ASP A O 1
ATOM 1735 N N . GLU A 1 214 ? -12.261 7.767 25.331 1.00 89.06 214 GLU A N 1
ATOM 1736 C CA . GLU A 1 214 ? -13.133 6.717 25.856 1.00 89.06 214 GLU A CA 1
ATOM 1737 C C . GLU A 1 214 ? -14.093 6.211 24.773 1.00 89.06 214 GLU A C 1
ATOM 1739 O O . GLU A 1 214 ? -14.505 6.944 23.879 1.00 89.06 214 GLU A O 1
ATOM 1744 N N . PHE A 1 215 ? -14.491 4.941 24.862 1.00 88.38 215 PHE A N 1
ATOM 1745 C CA . PHE A 1 215 ? -15.571 4.404 24.029 1.00 88.38 215 PHE A CA 1
ATOM 1746 C C . PHE A 1 215 ? -16.879 4.342 24.815 1.00 88.38 215 PHE A C 1
ATOM 1748 O O . PHE A 1 215 ? -16.896 3.946 25.980 1.00 88.38 215 PHE A O 1
ATOM 1755 N N . ILE A 1 216 ? -17.987 4.665 24.166 1.00 88.56 216 ILE A N 1
ATOM 1756 C CA . ILE A 1 216 ? -19.339 4.594 24.706 1.00 88.56 216 ILE A CA 1
ATOM 1757 C C . ILE A 1 216 ? -20.017 3.364 24.100 1.00 88.56 216 ILE A C 1
ATOM 1759 O O . ILE A 1 216 ? -20.065 3.188 22.884 1.00 88.56 216 ILE A O 1
ATOM 1763 N N . CYS A 1 217 ? -20.487 2.457 24.953 1.00 86.81 217 CYS A N 1
ATOM 1764 C CA . CYS A 1 217 ? -21.222 1.275 24.509 1.00 86.81 217 CYS A CA 1
ATOM 1765 C C . CYS A 1 217 ? -22.699 1.601 24.209 1.00 86.81 217 CYS A C 1
ATOM 1767 O O . CYS A 1 217 ? -23.186 2.641 24.647 1.00 86.81 217 CYS A O 1
ATOM 1769 N N . PRO A 1 218 ? -23.459 0.678 23.584 1.00 84.75 218 PRO A N 1
ATOM 1770 C CA . PRO A 1 218 ? -24.892 0.868 23.312 1.00 84.75 218 PRO A CA 1
ATOM 1771 C C . PRO A 1 218 ? -25.773 1.153 24.543 1.00 84.75 218 PRO A C 1
ATOM 1773 O O . PRO A 1 218 ? -26.883 1.650 24.406 1.00 84.75 218 PRO A O 1
ATOM 1776 N N . GLU A 1 219 ? -25.297 0.838 25.750 1.00 85.44 219 GLU A N 1
ATOM 1777 C CA . GLU A 1 219 ? -25.974 1.128 27.025 1.00 85.44 219 GLU A CA 1
ATOM 1778 C C . GLU A 1 219 ? -25.502 2.463 27.646 1.00 85.44 219 GLU A C 1
ATOM 1780 O O . GLU A 1 219 ? -25.695 2.716 28.834 1.00 85.44 219 GLU A O 1
ATOM 1785 N N . ASN A 1 220 ? -24.820 3.308 26.865 1.00 84.94 220 ASN A N 1
ATOM 1786 C CA . ASN A 1 220 ? -24.219 4.575 27.291 1.00 84.94 220 ASN A CA 1
ATOM 1787 C C . ASN A 1 220 ? -23.202 4.440 28.441 1.00 84.94 220 ASN A C 1
ATOM 1789 O O . ASN A 1 220 ? -22.970 5.379 29.206 1.00 84.94 220 ASN A O 1
ATOM 1793 N N . LYS A 1 221 ? -22.574 3.266 28.583 1.00 88.62 221 LYS A N 1
ATOM 1794 C CA . LYS A 1 221 ? -21.498 3.030 29.558 1.00 88.62 221 LYS A CA 1
ATOM 1795 C C . LYS A 1 221 ? -20.134 3.220 28.919 1.00 88.62 221 LYS A C 1
ATOM 1797 O O . LYS A 1 221 ? -19.935 2.912 27.745 1.00 88.62 221 LYS A O 1
ATOM 1802 N N . ARG A 1 222 ? -19.181 3.683 29.726 1.00 89.75 222 ARG A N 1
ATOM 1803 C CA . ARG A 1 222 ? -17.853 4.074 29.254 1.00 89.75 222 ARG A CA 1
ATOM 1804 C C . ARG A 1 222 ? -16.843 2.930 29.309 1.00 89.75 222 ARG A C 1
ATOM 1806 O O . ARG A 1 222 ? -16.830 2.105 30.228 1.00 89.75 222 ARG A O 1
ATOM 1813 N N . LEU A 1 223 ? -15.983 2.886 28.304 1.00 90.19 223 LEU A N 1
ATOM 1814 C CA . LEU A 1 223 ? -14.842 1.998 28.182 1.00 90.19 223 LEU A CA 1
ATOM 1815 C C . LEU A 1 223 ? -13.587 2.865 28.194 1.00 90.19 223 LEU A C 1
ATOM 1817 O O . LEU A 1 223 ? -13.342 3.620 27.256 1.00 90.19 223 LEU A O 1
ATOM 1821 N N . LYS A 1 224 ? -12.792 2.725 29.252 1.00 89.81 224 LYS A N 1
ATOM 1822 C CA . LYS A 1 224 ? -11.592 3.534 29.468 1.00 89.81 224 LYS A CA 1
ATOM 1823 C C . LYS A 1 224 ? -10.373 2.895 28.840 1.00 89.81 224 LYS A C 1
ATOM 1825 O O . LYS A 1 224 ? -10.266 1.664 28.832 1.00 89.81 224 LYS A O 1
ATOM 1830 N N . PHE A 1 225 ? -9.446 3.718 28.371 1.00 91.06 225 PHE A N 1
ATOM 1831 C CA . PHE A 1 225 ? -8.135 3.251 27.947 1.00 91.06 225 PHE A CA 1
ATOM 1832 C C . PHE A 1 225 ? -7.443 2.461 29.072 1.00 91.06 225 PHE A C 1
ATOM 1834 O O . PHE A 1 225 ? -7.489 2.845 30.242 1.00 91.06 225 PHE A O 1
ATOM 1841 N N . LEU A 1 226 ? -6.828 1.329 28.719 1.00 89.06 226 LEU A N 1
ATOM 1842 C CA . LEU A 1 226 ? -6.099 0.476 29.656 1.00 89.06 226 LEU A CA 1
ATOM 1843 C C . LEU A 1 226 ? -4.599 0.451 29.355 1.00 89.06 226 LEU A C 1
ATOM 1845 O O . LEU A 1 226 ? -3.805 0.740 30.244 1.00 89.06 226 LEU A O 1
ATOM 1849 N N . TYR A 1 227 ? -4.208 0.052 28.140 1.00 86.44 227 TYR A N 1
ATOM 1850 C CA . TYR A 1 227 ? -2.807 0.026 27.708 1.00 86.44 227 TYR A CA 1
ATOM 1851 C C . TYR A 1 227 ? -2.668 -0.099 26.182 1.00 86.44 227 TYR A C 1
ATOM 1853 O O . TYR A 1 227 ? -3.606 -0.489 25.475 1.00 86.44 227 TYR A O 1
ATOM 1861 N N . GLU A 1 228 ? -1.456 0.169 25.692 1.00 87.56 228 GLU A N 1
ATOM 1862 C CA . GLU A 1 228 ? -1.012 -0.100 24.322 1.00 87.56 228 GLU A CA 1
ATOM 1863 C C . GLU A 1 228 ? -0.239 -1.417 24.234 1.00 87.56 228 GLU A C 1
ATOM 1865 O O . GLU A 1 228 ? 0.625 -1.711 25.060 1.00 87.56 228 GLU A O 1
ATOM 1870 N N . GLY A 1 229 ? -0.555 -2.232 23.232 1.00 86.06 229 GLY A N 1
ATOM 1871 C CA . GLY A 1 229 ? 0.112 -3.506 22.990 1.00 86.06 229 GLY A CA 1
ATOM 1872 C C . GLY A 1 229 ? 0.543 -3.668 21.540 1.00 86.06 229 GLY A C 1
ATOM 1873 O O . GLY A 1 229 ? 0.147 -2.907 20.657 1.00 86.06 229 GLY A O 1
ATOM 1874 N N . TYR A 1 230 ? 1.339 -4.705 21.287 1.00 82.19 230 TYR A N 1
ATOM 1875 C CA . TYR A 1 230 ? 1.788 -5.076 19.949 1.00 82.19 230 TYR A CA 1
ATOM 1876 C C . TYR A 1 230 ? 1.331 -6.495 19.608 1.00 82.19 230 TYR A C 1
ATOM 1878 O O . TYR A 1 230 ? 1.613 -7.453 20.327 1.00 82.19 230 TYR A O 1
ATOM 1886 N N . GLU A 1 231 ? 0.594 -6.638 18.510 1.00 78.44 231 GLU A N 1
ATOM 1887 C CA . GLU A 1 231 ? 0.131 -7.925 18.000 1.00 78.44 231 GLU A CA 1
ATOM 1888 C C . GLU A 1 231 ? 1.189 -8.493 17.048 1.00 78.44 231 GLU A C 1
ATOM 1890 O O . GLU A 1 231 ? 1.310 -8.022 15.920 1.00 78.44 231 GLU A O 1
ATOM 1895 N N . LYS A 1 232 ? 1.954 -9.501 17.499 1.00 72.50 232 LYS A N 1
ATOM 1896 C CA . LYS A 1 232 ? 3.056 -10.096 16.717 1.00 72.50 232 LYS A CA 1
ATOM 1897 C C . LYS A 1 232 ? 2.588 -10.704 15.391 1.00 72.50 232 LYS A C 1
ATOM 1899 O O . LYS A 1 232 ? 3.245 -10.501 14.379 1.00 72.50 232 LYS A O 1
ATOM 1904 N N . GLU A 1 233 ? 1.443 -11.389 15.385 1.00 69.75 233 GLU A N 1
ATOM 1905 C CA . GLU A 1 233 ? 0.897 -12.054 14.189 1.00 69.75 233 GLU A CA 1
ATOM 1906 C C . GLU A 1 233 ? 0.582 -11.069 13.060 1.00 69.75 233 GLU A C 1
ATOM 1908 O O . GLU A 1 233 ? 0.951 -11.286 11.911 1.00 69.75 233 GLU A O 1
ATOM 1913 N N . ARG A 1 234 ? -0.079 -9.956 13.396 1.00 66.06 234 ARG A N 1
ATOM 1914 C CA . ARG A 1 234 ? -0.473 -8.914 12.434 1.00 66.06 234 ARG A CA 1
ATOM 1915 C C . ARG A 1 234 ? 0.509 -7.744 12.371 1.00 66.06 234 ARG A C 1
ATOM 1917 O O . ARG A 1 234 ? 0.219 -6.751 11.709 1.00 66.06 234 ARG A O 1
ATOM 1924 N N . LYS A 1 235 ? 1.633 -7.846 13.089 1.00 71.81 235 LYS A N 1
ATOM 1925 C CA . LYS A 1 235 ? 2.704 -6.845 13.199 1.00 71.81 235 LYS A CA 1
ATOM 1926 C C . LYS A 1 235 ? 2.200 -5.408 13.400 1.00 71.81 235 LYS A C 1
ATOM 1928 O O . LYS A 1 235 ? 2.724 -4.471 12.802 1.00 71.81 235 LYS A O 1
ATOM 1933 N N . ARG A 1 236 ? 1.173 -5.221 14.234 1.00 74.06 236 ARG A N 1
ATOM 1934 C CA . ARG A 1 236 ? 0.506 -3.920 14.428 1.00 74.06 236 ARG A CA 1
ATOM 1935 C C . ARG A 1 236 ? 0.336 -3.577 15.898 1.00 74.06 236 ARG A C 1
ATOM 1937 O O . ARG A 1 236 ? 0.100 -4.466 16.722 1.00 74.06 236 ARG A O 1
ATOM 1944 N N . LYS A 1 237 ? 0.397 -2.285 16.217 1.00 81.06 237 LYS A N 1
ATOM 1945 C CA . LYS A 1 237 ? 0.033 -1.794 17.544 1.00 81.06 237 LYS A CA 1
ATOM 1946 C C . LYS A 1 237 ? -1.484 -1.746 17.701 1.00 81.06 237 LYS A C 1
ATOM 1948 O O . LYS A 1 237 ? -2.244 -1.691 16.728 1.00 81.06 237 LYS A O 1
ATOM 1953 N N . TYR A 1 238 ? -1.926 -1.807 18.946 1.00 85.81 238 TYR A N 1
ATOM 1954 C CA . TYR A 1 238 ? -3.325 -1.657 19.307 1.00 85.81 238 TYR A CA 1
ATOM 1955 C C . TYR A 1 238 ? -3.460 -0.957 20.655 1.00 85.81 238 TYR A C 1
ATOM 1957 O O . TYR A 1 238 ? -2.612 -1.115 21.533 1.00 85.81 238 TYR A O 1
ATOM 1965 N N . ARG A 1 239 ? -4.578 -0.259 20.834 1.00 85.31 239 ARG A N 1
ATOM 1966 C CA . ARG A 1 239 ? -5.046 0.256 22.119 1.00 85.31 239 ARG A CA 1
ATOM 1967 C C . ARG A 1 239 ? -6.144 -0.645 22.654 1.00 85.31 239 ARG A C 1
ATOM 1969 O O . ARG A 1 239 ? -7.017 -1.087 21.903 1.00 85.31 239 ARG A O 1
ATOM 1976 N N . LEU A 1 240 ? -6.077 -0.969 23.939 1.00 88.88 240 LEU A N 1
ATOM 1977 C CA . LEU A 1 240 ? -7.105 -1.754 24.606 1.00 88.88 240 LEU A CA 1
ATOM 1978 C C . LEU A 1 240 ? -7.933 -0.851 25.514 1.00 88.88 240 LEU A C 1
ATOM 1980 O O . LEU A 1 240 ? -7.387 -0.227 26.420 1.00 88.88 240 LEU A O 1
ATOM 1984 N N . TYR A 1 241 ? -9.246 -0.860 25.312 1.00 88.25 241 TYR A N 1
ATOM 1985 C CA . TYR A 1 241 ? -10.211 -0.166 26.156 1.00 88.25 241 TYR A CA 1
ATOM 1986 C C . TYR A 1 241 ? -11.016 -1.182 26.962 1.00 88.25 241 TYR A C 1
ATOM 1988 O O . TYR A 1 241 ? -11.373 -2.254 26.464 1.00 88.25 241 TYR A O 1
ATOM 1996 N N . LYS A 1 242 ? -11.294 -0.867 28.224 1.00 90.50 242 LYS A N 1
ATOM 1997 C CA . LYS A 1 242 ? -11.961 -1.758 29.174 1.00 90.50 242 LYS A CA 1
ATOM 1998 C C . LYS A 1 242 ? -13.239 -1.118 29.698 1.00 90.50 242 LYS A C 1
ATOM 2000 O O . LYS A 1 242 ? -13.209 -0.005 30.215 1.00 90.50 242 LYS A O 1
ATOM 2005 N N . GLY A 1 243 ? -14.345 -1.855 29.626 1.00 87.38 243 GLY A N 1
ATOM 2006 C CA . GLY A 1 243 ? -15.614 -1.428 30.213 1.00 87.38 243 GLY A CA 1
ATOM 2007 C C . GLY A 1 243 ? -15.568 -1.358 31.736 1.00 87.38 243 GLY A C 1
ATOM 2008 O O . GLY A 1 243 ? -15.014 -2.238 32.399 1.00 87.38 243 GLY A O 1
ATOM 2009 N N . THR A 1 244 ? -16.171 -0.313 32.292 1.00 84.25 244 THR A N 1
ATOM 2010 C CA . THR A 1 244 ? -16.224 -0.081 33.742 1.00 84.25 244 THR A CA 1
ATOM 2011 C C . THR A 1 244 ? -17.407 -0.791 34.403 1.00 84.25 244 THR A C 1
ATOM 2013 O O . THR A 1 244 ? -17.264 -1.353 35.487 1.00 84.25 244 THR A O 1
ATOM 2016 N N . GLU A 1 245 ? -18.560 -0.835 33.730 1.00 81.06 245 GLU A N 1
ATOM 2017 C CA . GLU A 1 245 ? -19.847 -1.256 34.310 1.00 81.06 245 GLU A CA 1
ATOM 2018 C C . GLU A 1 245 ? -20.458 -2.510 33.649 1.00 81.06 245 GLU A C 1
ATOM 2020 O O . GLU A 1 245 ? -21.660 -2.746 33.706 1.00 81.06 245 GLU A O 1
ATOM 2025 N N . CYS A 1 246 ? -19.643 -3.382 33.050 1.00 81.06 246 CYS A N 1
ATOM 2026 C CA . CYS A 1 246 ? -20.153 -4.537 32.290 1.00 81.06 246 CYS A CA 1
ATOM 2027 C C . CYS A 1 246 ? -20.804 -5.651 33.133 1.00 81.06 246 CYS A C 1
ATOM 2029 O O . CYS A 1 246 ? -21.522 -6.483 32.585 1.00 81.06 246 CYS A O 1
ATOM 2031 N N . LYS A 1 247 ? -20.564 -5.705 34.451 1.00 76.69 247 LYS A N 1
ATOM 2032 C CA . LYS A 1 247 ? -21.045 -6.816 35.297 1.00 76.69 247 LYS A CA 1
ATOM 2033 C C . LYS A 1 247 ? -22.567 -6.842 35.472 1.00 76.69 247 LYS A C 1
ATOM 2035 O O . LYS A 1 247 ? -23.115 -7.915 35.696 1.00 76.69 247 LYS A O 1
ATOM 2040 N N . ARG A 1 248 ? -23.229 -5.683 35.374 1.00 77.19 248 ARG A N 1
ATOM 2041 C CA . ARG A 1 248 ? -24.689 -5.523 35.528 1.00 77.19 248 ARG A CA 1
ATOM 2042 C C . ARG A 1 248 ? -25.415 -5.256 34.200 1.00 77.19 248 ARG A C 1
ATOM 2044 O O . ARG A 1 248 ? -26.605 -4.989 34.218 1.00 77.19 248 ARG A O 1
ATOM 2051 N N . CYS A 1 249 ? -24.700 -5.323 33.079 1.00 78.94 249 CYS A N 1
ATOM 2052 C CA . CYS A 1 249 ? -25.225 -5.053 31.740 1.00 78.94 249 CYS A CA 1
ATOM 2053 C C . CYS A 1 249 ? -26.197 -6.158 31.295 1.00 78.94 249 CYS A C 1
ATOM 2055 O O . CYS A 1 249 ? -25.855 -7.343 31.331 1.00 78.94 249 CYS A O 1
ATOM 2057 N N . GLU A 1 250 ? -27.381 -5.783 30.815 1.00 78.00 250 GLU A N 1
ATOM 2058 C CA . GLU A 1 250 ? -28.386 -6.737 30.314 1.00 78.00 250 GLU A CA 1
ATOM 2059 C C . GLU A 1 250 ? -27.949 -7.387 28.992 1.00 78.00 250 GLU A C 1
ATOM 2061 O O . GLU A 1 250 ? -28.164 -8.577 28.749 1.00 78.00 250 GLU A O 1
ATOM 2066 N N . PHE A 1 251 ? -27.211 -6.641 28.167 1.00 76.94 251 PHE A N 1
ATOM 2067 C CA . PHE A 1 251 ? -26.697 -7.104 26.878 1.00 76.94 251 PHE A CA 1
ATOM 2068 C C . PHE A 1 251 ? -25.394 -7.903 26.982 1.00 76.94 251 PHE A C 1
ATOM 2070 O O . PHE A 1 251 ? -24.742 -8.186 25.972 1.00 76.94 251 PHE A O 1
ATOM 2077 N N . ARG A 1 252 ? -24.978 -8.302 28.190 1.00 75.12 252 ARG A N 1
ATOM 2078 C CA . ARG A 1 252 ? -23.666 -8.921 28.413 1.00 75.12 252 ARG A CA 1
ATOM 2079 C C . ARG A 1 252 ? -23.440 -10.185 27.585 1.00 75.12 252 ARG A C 1
ATOM 2081 O O . ARG A 1 252 ? -22.334 -10.379 27.086 1.00 75.12 252 ARG A O 1
ATOM 2088 N N . LYS A 1 253 ? -24.486 -11.001 27.392 1.00 77.56 253 LYS A N 1
ATOM 2089 C CA . LYS A 1 253 ? -24.441 -12.230 26.571 1.00 77.56 253 LYS A CA 1
ATOM 2090 C C . LYS A 1 253 ? -24.063 -11.949 25.111 1.00 77.56 253 LYS A C 1
ATOM 2092 O O . LYS A 1 253 ? -23.339 -12.738 24.509 1.00 77.56 253 LYS A O 1
ATOM 2097 N N . ASN A 1 254 ? -24.491 -10.802 24.588 1.00 79.12 254 ASN A N 1
ATOM 2098 C CA . ASN A 1 254 ? -24.194 -10.345 23.230 1.00 79.12 254 ASN A CA 1
ATOM 2099 C C . ASN A 1 254 ? -22.894 -9.520 23.177 1.00 79.12 254 ASN A C 1
ATOM 2101 O O . ASN A 1 254 ? -22.261 -9.401 22.132 1.00 79.12 254 ASN A O 1
ATOM 2105 N N . CYS A 1 255 ? -22.457 -8.974 24.314 1.00 79.38 255 CYS A N 1
ATOM 2106 C CA . CYS A 1 255 ? -21.314 -8.076 24.399 1.00 79.38 255 CYS A CA 1
ATOM 2107 C C . CYS A 1 255 ? -19.979 -8.798 24.666 1.00 79.38 255 CYS A C 1
ATOM 2109 O O . CYS A 1 255 ? -18.981 -8.470 24.037 1.00 79.38 255 CYS A O 1
ATOM 2111 N N . THR A 1 256 ? -19.877 -9.783 25.563 1.00 80.50 256 THR A N 1
ATOM 2112 C CA . THR A 1 256 ? -18.574 -10.416 25.874 1.00 80.50 256 THR A CA 1
ATOM 2113 C C . THR A 1 256 ? -18.692 -11.896 26.231 1.00 80.50 256 THR A C 1
ATOM 2115 O O . THR A 1 256 ? -19.611 -12.312 26.928 1.00 80.50 256 THR A O 1
ATOM 2118 N N . LYS A 1 257 ? -17.721 -12.696 25.767 1.00 78.12 257 LYS A N 1
ATOM 2119 C CA . LYS A 1 257 ? -17.550 -14.121 26.118 1.00 78.12 257 LYS A CA 1
ATOM 2120 C C . LYS A 1 257 ? -16.347 -14.367 27.039 1.00 78.12 257 LYS A C 1
ATOM 2122 O O . LYS A 1 257 ? -15.993 -15.516 27.293 1.00 78.12 257 LYS A O 1
ATOM 2127 N N . ARG A 1 258 ? -15.664 -13.311 27.500 1.00 79.44 258 ARG A N 1
ATOM 2128 C CA . ARG A 1 258 ? -14.504 -13.463 28.391 1.00 79.44 258 ARG A CA 1
ATOM 2129 C C . ARG A 1 258 ? -14.937 -13.921 29.785 1.00 79.44 258 ARG A C 1
ATOM 2131 O O . ARG A 1 258 ? -16.011 -13.566 30.260 1.00 79.44 258 ARG A O 1
ATOM 2138 N N . LYS A 1 259 ? -14.038 -14.648 30.458 1.00 79.25 259 LYS A N 1
ATOM 2139 C CA . LYS A 1 259 ? -14.216 -15.136 31.838 1.00 79.25 259 LYS A CA 1
ATOM 2140 C C . LYS A 1 259 ? -14.365 -14.017 32.871 1.00 79.25 259 LYS A C 1
ATOM 2142 O O . LYS A 1 259 ? -15.010 -14.223 33.885 1.00 79.25 259 LYS A O 1
ATOM 2147 N N . ASP A 1 260 ? -13.751 -12.861 32.624 1.00 79.88 260 ASP A N 1
ATOM 2148 C CA . ASP A 1 260 ? -13.846 -11.686 33.498 1.00 79.88 260 ASP A CA 1
ATOM 2149 C C . ASP A 1 260 ? -15.144 -10.895 33.304 1.00 79.88 260 ASP A C 1
ATOM 2151 O O . ASP A 1 260 ? -15.375 -9.930 34.029 1.00 79.88 260 ASP A O 1
ATOM 2155 N N . GLU A 1 261 ? -15.997 -11.314 32.361 1.00 81.25 261 GLU A N 1
ATOM 2156 C CA . GLU A 1 261 ? -17.338 -10.768 32.143 1.00 81.25 261 GLU A CA 1
ATOM 2157 C C . GLU A 1 261 ? -17.352 -9.280 31.751 1.00 81.25 261 GLU A C 1
ATOM 2159 O O . GLU A 1 261 ? -18.396 -8.627 31.765 1.00 81.25 261 GLU A O 1
ATOM 2164 N N . ILE A 1 262 ? -16.192 -8.741 31.365 1.00 84.31 262 ILE A N 1
ATOM 2165 C CA . ILE A 1 262 ? -16.000 -7.345 30.985 1.00 84.31 262 ILE A CA 1
ATOM 2166 C C . ILE A 1 262 ? -15.707 -7.270 29.486 1.00 84.31 262 ILE A C 1
ATOM 2168 O O . ILE A 1 262 ? -15.020 -8.119 28.908 1.00 84.31 262 ILE A O 1
ATOM 2172 N N . ARG A 1 263 ? -16.264 -6.256 28.816 1.00 86.31 263 ARG A N 1
ATOM 2173 C CA . ARG A 1 263 ? -15.949 -5.978 27.413 1.00 86.31 263 ARG A CA 1
ATOM 2174 C C . ARG A 1 263 ? -14.568 -5.341 27.335 1.00 86.31 263 ARG A C 1
ATOM 2176 O O . ARG A 1 263 ? -14.327 -4.281 27.911 1.00 86.31 263 ARG A O 1
ATOM 2183 N N . HIS A 1 264 ? -13.673 -6.006 26.616 1.00 87.00 264 HIS A N 1
ATOM 2184 C CA . HIS A 1 264 ? -12.387 -5.457 26.208 1.00 87.00 264 HIS A 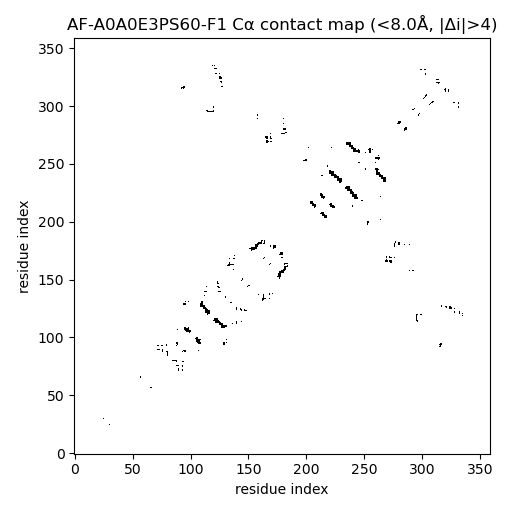CA 1
ATOM 2185 C C . HIS A 1 264 ? -12.473 -5.138 24.720 1.00 87.00 264 HIS A C 1
ATOM 2187 O O . HIS A 1 264 ? -12.709 -6.039 23.913 1.00 87.00 264 HIS A O 1
ATOM 2193 N N . LEU A 1 265 ? -12.302 -3.871 24.366 1.00 85.06 265 LEU A N 1
ATOM 2194 C CA . LEU A 1 265 ? -12.329 -3.406 22.991 1.00 85.06 265 LEU A CA 1
ATOM 2195 C C . LEU A 1 265 ? -10.890 -3.195 22.522 1.00 85.06 265 LEU A C 1
ATOM 2197 O O . LEU A 1 265 ? -10.174 -2.336 23.032 1.00 85.06 265 LEU A O 1
ATOM 2201 N N . LYS A 1 266 ? -10.447 -4.042 21.592 1.00 86.38 266 LYS A N 1
ATOM 2202 C CA . LYS A 1 266 ? -9.109 -3.974 21.004 1.00 86.38 266 LYS A CA 1
ATOM 2203 C C . LYS A 1 266 ? -9.185 -3.158 19.721 1.00 86.38 266 LYS A C 1
ATOM 2205 O O . LYS A 1 266 ? -9.701 -3.641 18.716 1.00 86.38 266 LYS A O 1
ATOM 2210 N N . ILE A 1 267 ? -8.663 -1.943 19.762 1.00 85.12 267 ILE A N 1
ATOM 2211 C CA . ILE A 1 267 ? -8.678 -1.005 18.646 1.00 85.12 267 ILE A CA 1
ATOM 2212 C C . ILE A 1 267 ? -7.301 -0.999 17.998 1.00 85.12 267 ILE A C 1
ATOM 2214 O O . ILE A 1 267 ? -6.300 -0.704 18.645 1.00 85.12 267 ILE A O 1
ATOM 2218 N N . ALA A 1 268 ? -7.238 -1.373 16.721 1.00 83.50 268 ALA A N 1
ATOM 2219 C CA . ALA A 1 268 ? -5.994 -1.296 15.968 1.00 83.50 268 ALA A CA 1
ATOM 2220 C C . ALA A 1 268 ? -5.564 0.168 15.789 1.00 83.50 268 ALA A C 1
ATOM 2222 O O . ALA A 1 268 ? -6.405 1.054 15.623 1.00 83.50 268 ALA A O 1
ATOM 2223 N N . GLU A 1 269 ? -4.253 0.395 15.779 1.00 81.25 269 GLU A N 1
ATOM 2224 C CA . GLU A 1 269 ? -3.658 1.686 15.428 1.00 81.25 269 GLU A CA 1
ATOM 2225 C C . GLU A 1 269 ? -4.154 2.146 14.046 1.00 81.25 269 GLU A C 1
ATOM 2227 O O . GLU A 1 269 ? -4.257 1.326 13.126 1.00 81.25 269 GLU A O 1
ATOM 2232 N N . PHE A 1 270 ? -4.498 3.429 13.917 1.00 85.44 270 PHE A N 1
ATOM 2233 C CA . PHE A 1 270 ? -5.094 4.049 12.722 1.00 85.44 270 PHE A CA 1
ATOM 2234 C C . PHE A 1 270 ? -6.445 3.457 12.279 1.00 85.44 270 PHE A C 1
ATOM 2236 O O . PHE A 1 270 ? -6.726 3.282 11.090 1.00 85.44 270 PHE A O 1
ATOM 2243 N N . SER A 1 271 ? -7.277 3.016 13.225 1.00 84.06 271 SER A N 1
ATOM 2244 C CA . SER A 1 271 ? -8.620 2.494 12.919 1.00 84.06 271 SER A CA 1
ATOM 2245 C C . SER A 1 271 ? -9.589 3.578 12.435 1.00 84.06 271 SER A C 1
ATOM 2247 O O . SER A 1 271 ? -10.404 3.297 11.556 1.00 84.06 271 SER A O 1
ATOM 2249 N N . LYS A 1 272 ? -9.476 4.807 12.954 1.00 85.25 272 LYS A N 1
ATOM 2250 C CA . LYS A 1 272 ? -10.294 5.959 12.549 1.00 85.25 272 LYS A CA 1
ATOM 2251 C C . LYS A 1 272 ? -10.044 6.310 11.085 1.00 85.25 272 LYS A C 1
ATOM 2253 O O . LYS A 1 272 ? -10.983 6.388 10.304 1.00 85.25 272 LYS A O 1
ATOM 2258 N N . GLU A 1 273 ? -8.783 6.422 10.696 1.00 88.75 273 GLU A N 1
ATOM 2259 C CA . GLU A 1 273 ? -8.347 6.745 9.340 1.00 88.75 273 GLU A CA 1
ATOM 2260 C C . GLU A 1 273 ? -8.731 5.638 8.352 1.00 88.75 273 GLU A C 1
ATOM 2262 O O . GLU A 1 273 ? -9.160 5.921 7.234 1.00 88.75 273 GLU A O 1
ATOM 2267 N N . ARG A 1 274 ? -8.653 4.366 8.773 1.00 89.75 274 ARG A N 1
ATOM 2268 C CA . ARG A 1 274 ? -9.176 3.237 7.985 1.00 89.75 274 ARG A CA 1
ATOM 2269 C C . ARG A 1 274 ? -10.673 3.363 7.727 1.00 89.75 274 ARG A C 1
ATOM 2271 O O . ARG A 1 274 ? -11.090 3.159 6.590 1.00 89.75 274 ARG A O 1
ATOM 2278 N N . LYS A 1 275 ? -11.459 3.694 8.759 1.00 87.50 275 LYS A N 1
ATOM 2279 C CA . LYS A 1 275 ? -12.910 3.880 8.640 1.00 87.50 275 LYS A CA 1
ATOM 2280 C C . LYS A 1 275 ? -13.240 5.062 7.727 1.00 87.50 275 LYS A C 1
ATOM 2282 O O . LYS A 1 275 ? -13.992 4.893 6.782 1.00 87.50 275 LYS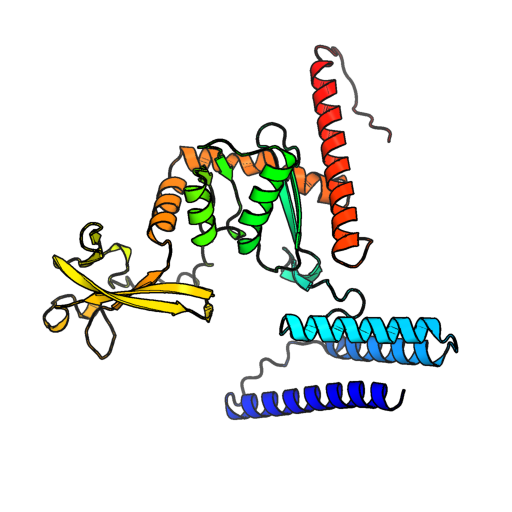 A O 1
ATOM 2287 N N . GLN A 1 276 ? -12.588 6.206 7.926 1.00 90.69 276 GLN A N 1
ATOM 2288 C CA . GLN A 1 276 ? -12.755 7.387 7.073 1.00 90.69 276 GLN A CA 1
ATOM 2289 C C . GLN A 1 276 ? -12.445 7.094 5.600 1.00 90.69 276 GLN A C 1
ATOM 2291 O O . GLN A 1 276 ? -13.188 7.518 4.718 1.00 90.69 276 GLN A O 1
ATOM 2296 N N . LEU A 1 277 ? -11.368 6.351 5.316 1.00 93.00 277 LEU A N 1
ATOM 2297 C CA . LEU A 1 277 ? -11.062 5.942 3.947 1.00 93.00 277 LEU A CA 1
ATOM 2298 C C . LEU A 1 277 ? -12.104 4.958 3.400 1.00 93.00 277 LEU A C 1
ATOM 2300 O O . LEU A 1 277 ? -12.470 5.072 2.234 1.00 93.00 277 LEU A O 1
ATOM 2304 N N . ALA A 1 278 ? -12.581 4.007 4.206 1.00 90.12 278 ALA A N 1
ATOM 2305 C CA . ALA A 1 278 ? -13.625 3.073 3.791 1.00 90.12 278 ALA A CA 1
ATOM 2306 C C . ALA A 1 278 ? -14.915 3.819 3.415 1.00 90.12 278 ALA A C 1
ATOM 2308 O O . ALA A 1 278 ? -15.380 3.677 2.285 1.00 90.12 278 ALA A O 1
ATOM 2309 N N . ASP A 1 279 ? -15.399 4.700 4.296 1.00 90.62 279 ASP A N 1
ATOM 2310 C CA . ASP A 1 279 ? -16.579 5.542 4.069 1.00 90.62 279 ASP A CA 1
ATOM 2311 C C . ASP A 1 279 ? -16.397 6.406 2.806 1.00 90.62 279 ASP A C 1
ATOM 2313 O O . ASP A 1 279 ? -17.279 6.496 1.949 1.00 90.62 279 ASP A O 1
ATOM 2317 N N . LYS A 1 280 ? -15.203 6.985 2.618 1.00 93.44 280 LYS A N 1
ATOM 2318 C CA . LYS A 1 280 ? -14.857 7.735 1.404 1.00 93.44 280 LYS A CA 1
ATOM 2319 C C . LYS A 1 280 ? -14.930 6.861 0.151 1.00 93.44 280 LYS A C 1
ATOM 2321 O O . LYS A 1 280 ? -15.477 7.302 -0.857 1.00 93.44 280 LYS A O 1
ATOM 2326 N N . MET A 1 281 ? -14.388 5.644 0.181 1.00 92.56 281 MET A N 1
ATOM 2327 C CA . MET A 1 281 ? -14.368 4.726 -0.967 1.00 92.56 281 MET A CA 1
ATOM 2328 C C . MET A 1 281 ? -15.767 4.218 -1.357 1.00 92.56 281 MET A C 1
ATOM 2330 O O . MET A 1 281 ? -15.947 3.747 -2.483 1.00 92.56 281 MET A O 1
ATOM 2334 N N . GLU A 1 282 ? -16.763 4.337 -0.475 1.00 90.38 282 GLU A N 1
ATOM 2335 C CA . GLU A 1 282 ? -18.166 4.047 -0.791 1.00 90.38 282 GLU A CA 1
ATOM 2336 C C . GLU A 1 282 ? -18.846 5.152 -1.609 1.00 90.38 282 GLU A C 1
ATOM 2338 O O . GLU A 1 282 ? -19.828 4.875 -2.307 1.00 90.38 282 GLU A O 1
ATOM 2343 N N . THR A 1 283 ? -18.308 6.374 -1.597 1.00 93.69 283 THR A N 1
ATOM 2344 C CA . THR A 1 283 ? -18.850 7.492 -2.380 1.00 93.69 283 THR A CA 1
ATOM 2345 C C . THR A 1 283 ? -18.711 7.253 -3.888 1.00 93.69 283 THR A C 1
ATOM 2347 O O . THR A 1 283 ? -17.736 6.671 -4.374 1.00 93.69 283 THR A O 1
ATOM 2350 N N . GLU A 1 284 ? -19.682 7.739 -4.666 1.00 92.81 284 GLU A N 1
ATOM 2351 C CA . GLU A 1 284 ? -19.663 7.603 -6.131 1.00 92.81 284 GLU A CA 1
ATOM 2352 C C . GLU A 1 284 ? -18.488 8.353 -6.776 1.00 92.81 284 GLU A C 1
ATOM 2354 O O . GLU A 1 284 ? -17.909 7.890 -7.762 1.00 92.81 284 GLU A O 1
ATOM 2359 N N . GLU A 1 285 ? -18.070 9.474 -6.187 1.00 92.38 285 GLU A N 1
ATOM 2360 C CA . GLU A 1 285 ? -16.897 10.224 -6.635 1.00 92.38 285 GLU A CA 1
ATOM 2361 C C . GLU A 1 285 ? -15.613 9.405 -6.482 1.00 92.38 285 GLU A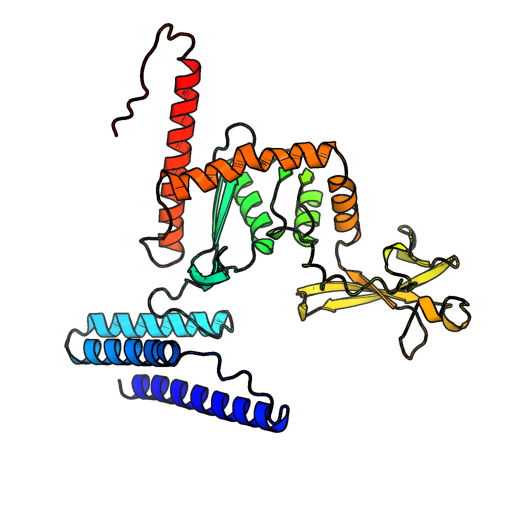 C 1
ATOM 2363 O O . GLU A 1 285 ? -14.836 9.290 -7.436 1.00 92.38 285 GLU A O 1
ATOM 2368 N N . ALA A 1 286 ? -15.411 8.772 -5.322 1.00 91.75 286 ALA A N 1
ATOM 2369 C CA . ALA A 1 286 ? -14.236 7.946 -5.087 1.00 91.75 286 ALA A CA 1
ATOM 2370 C C . ALA A 1 286 ? -14.213 6.704 -5.975 1.00 91.75 286 ALA A C 1
ATOM 2372 O O . ALA A 1 286 ? -13.166 6.379 -6.539 1.00 91.75 286 ALA A O 1
ATOM 2373 N N . LYS A 1 287 ? -15.363 6.054 -6.182 1.00 91.69 287 LYS A N 1
ATOM 2374 C CA . LYS A 1 287 ? -15.489 4.939 -7.133 1.00 91.69 287 LYS A CA 1
ATOM 2375 C C . LYS A 1 287 ? -15.130 5.363 -8.554 1.00 91.69 287 LYS A C 1
ATOM 2377 O O . LYS A 1 287 ? -14.427 4.626 -9.247 1.00 91.69 287 LYS A O 1
ATOM 2382 N N . LYS A 1 288 ? -15.570 6.549 -8.988 1.00 91.06 288 LYS A N 1
ATOM 2383 C CA . LYS A 1 288 ? -15.261 7.089 -10.318 1.00 91.06 288 LYS A CA 1
ATOM 2384 C C . LYS A 1 288 ? -13.770 7.370 -10.481 1.00 91.06 288 LYS A C 1
ATOM 2386 O O . LYS A 1 288 ? -13.196 6.950 -11.482 1.00 91.06 288 LYS A O 1
ATOM 2391 N N . ILE A 1 289 ? -13.148 8.034 -9.505 1.00 90.12 289 ILE A N 1
ATOM 2392 C CA . ILE A 1 289 ? -11.705 8.324 -9.504 1.00 90.12 289 ILE A CA 1
ATOM 2393 C C . ILE A 1 289 ? -10.908 7.018 -9.515 1.00 90.12 289 ILE A C 1
ATOM 2395 O O . ILE A 1 289 ? -10.062 6.804 -10.379 1.00 90.12 289 ILE A O 1
ATOM 2399 N N . TYR A 1 290 ? -11.228 6.096 -8.610 1.00 89.31 290 TYR A N 1
ATOM 2400 C CA . TYR A 1 290 ? -10.545 4.811 -8.525 1.00 89.31 290 TYR A CA 1
ATOM 2401 C C . TYR A 1 290 ? -10.708 3.975 -9.807 1.00 89.31 290 TYR A C 1
ATOM 2403 O O . TYR A 1 290 ? -9.757 3.344 -10.273 1.00 89.31 290 TYR A O 1
ATOM 2411 N N . GLY A 1 291 ? -11.891 4.017 -10.430 1.00 85.62 291 GLY A N 1
ATOM 2412 C CA . GLY A 1 291 ? -12.190 3.326 -11.685 1.00 85.62 291 GLY A CA 1
ATOM 2413 C C . GLY A 1 291 ? -11.297 3.735 -12.862 1.00 85.62 291 GLY A C 1
ATOM 2414 O O . GLY A 1 291 ? -11.095 2.932 -13.777 1.00 85.62 291 GLY A O 1
ATOM 2415 N N . GLN A 1 292 ? -10.695 4.929 -12.824 1.00 84.25 292 GLN A N 1
ATOM 2416 C CA . GLN A 1 292 ? -9.772 5.407 -13.860 1.00 84.25 292 GLN A CA 1
ATOM 2417 C C . GLN A 1 292 ? -8.467 4.595 -13.917 1.00 84.25 292 GLN A C 1
ATOM 2419 O O . GLN A 1 292 ? -7.817 4.571 -14.962 1.00 84.25 292 GLN A O 1
ATOM 2424 N N . ARG A 1 293 ? -8.102 3.835 -12.868 1.00 80.38 293 ARG A N 1
ATOM 2425 C CA . ARG A 1 293 ? -6.902 2.968 -12.874 1.00 80.38 293 ARG A CA 1
ATOM 2426 C C . ARG A 1 293 ? -6.844 2.006 -14.062 1.00 80.38 293 ARG A C 1
ATOM 2428 O O . ARG A 1 293 ? -5.753 1.780 -14.590 1.00 80.38 293 ARG A O 1
ATOM 2435 N N . LYS A 1 294 ? -7.999 1.508 -14.519 1.00 77.69 294 LYS A N 1
ATOM 2436 C CA . LYS A 1 294 ? -8.115 0.616 -15.690 1.00 77.69 294 LYS A CA 1
ATOM 2437 C C . LYS A 1 294 ? -7.608 1.247 -16.987 1.00 77.69 294 LYS A C 1
ATOM 2439 O O . LYS A 1 294 ? -7.253 0.545 -17.925 1.00 77.69 294 LYS A O 1
ATOM 2444 N N . GLN A 1 295 ? -7.585 2.575 -17.047 1.00 78.25 295 GLN A N 1
ATOM 2445 C CA . GLN A 1 295 ? -7.172 3.344 -18.220 1.00 78.25 295 GLN A CA 1
ATOM 2446 C C . GLN A 1 295 ? -5.756 3.915 -18.085 1.00 78.25 295 GLN A C 1
ATOM 2448 O O . GLN A 1 295 ? -5.182 4.345 -19.082 1.00 78.25 295 GLN A O 1
ATOM 2453 N N . VAL A 1 296 ? -5.181 3.902 -16.878 1.00 80.75 296 VAL A N 1
ATOM 2454 C CA . VAL A 1 296 ? -3.895 4.550 -16.592 1.00 80.75 296 VAL A CA 1
ATOM 2455 C C . VAL A 1 296 ? -2.802 3.521 -16.321 1.00 80.75 296 VAL A C 1
ATOM 2457 O O . VAL A 1 296 ? -1.910 3.344 -17.146 1.00 80.75 296 VAL A O 1
ATOM 2460 N N . VAL A 1 297 ? -2.865 2.822 -15.183 1.00 79.75 297 VAL A N 1
ATOM 2461 C CA . VAL A 1 297 ? -1.776 1.939 -14.735 1.00 79.75 297 VAL A CA 1
ATOM 2462 C C . VAL A 1 297 ? -1.850 0.559 -15.376 1.00 79.75 297 VAL A C 1
ATOM 2464 O O . VAL A 1 297 ? -0.827 0.010 -15.778 1.00 79.75 297 VAL A O 1
ATOM 2467 N N . GLU A 1 298 ? -3.053 0.006 -15.544 1.00 81.06 298 GLU A N 1
ATOM 2468 C CA . GLU A 1 298 ? -3.223 -1.323 -16.141 1.00 81.06 298 GLU A CA 1
ATOM 2469 C C . GLU A 1 298 ? -2.704 -1.393 -17.586 1.00 81.06 298 GLU A C 1
ATOM 2471 O O . GLU A 1 298 ? -2.001 -2.356 -17.895 1.00 81.06 298 GLU A O 1
ATOM 2476 N N . PRO A 1 299 ? -2.926 -0.386 -18.458 1.00 81.88 299 PRO A N 1
ATOM 2477 C CA . PRO A 1 299 ? -2.341 -0.384 -19.795 1.00 81.88 299 PRO A CA 1
ATOM 2478 C C . PRO A 1 299 ? -0.818 -0.264 -19.792 1.00 81.88 299 PRO A C 1
ATOM 2480 O O . PRO A 1 299 ? -0.172 -0.828 -20.668 1.00 81.88 299 PRO A O 1
ATOM 2483 N N . VAL A 1 300 ? -0.223 0.440 -18.822 1.00 81.50 300 VAL A N 1
ATOM 2484 C CA . VAL A 1 300 ? 1.242 0.522 -18.684 1.00 81.50 300 VAL A CA 1
ATOM 2485 C C . VAL A 1 300 ? 1.807 -0.844 -18.316 1.00 81.50 300 VAL A C 1
ATOM 2487 O O . VAL A 1 300 ? 2.720 -1.322 -18.990 1.00 81.50 300 VAL A O 1
ATOM 2490 N N . ILE A 1 301 ? 1.204 -1.503 -17.320 1.00 82.75 301 ILE A N 1
ATOM 2491 C CA . ILE A 1 301 ? 1.566 -2.864 -16.905 1.00 82.75 301 ILE A CA 1
ATOM 2492 C C . ILE A 1 301 ? 1.390 -3.853 -18.054 1.00 82.75 301 ILE A C 1
ATOM 2494 O O . ILE A 1 301 ? 2.285 -4.649 -18.333 1.00 82.75 301 ILE A O 1
ATOM 2498 N N . GLY A 1 302 ? 0.253 -3.789 -18.744 1.00 82.75 302 GLY A N 1
ATOM 2499 C CA . GLY A 1 302 ? -0.022 -4.607 -19.917 1.00 82.75 302 GLY A CA 1
ATOM 2500 C C . GLY A 1 302 ? 0.976 -4.350 -21.043 1.00 82.75 302 GLY A C 1
ATOM 2501 O O . GLY A 1 302 ? 1.417 -5.294 -21.683 1.00 82.75 302 GLY A O 1
ATOM 2502 N N . ASN A 1 303 ? 1.404 -3.105 -21.259 1.00 80.38 303 ASN A N 1
ATOM 2503 C CA . ASN A 1 303 ? 2.328 -2.777 -22.337 1.00 80.38 303 ASN A CA 1
ATOM 2504 C C . ASN A 1 303 ? 3.695 -3.441 -22.154 1.00 80.38 303 ASN A C 1
ATOM 2506 O O . ASN A 1 303 ? 4.137 -4.154 -23.051 1.00 80.38 303 ASN A O 1
ATOM 2510 N N . TYR A 1 304 ? 4.364 -3.253 -21.011 1.00 80.56 304 TYR A N 1
ATOM 2511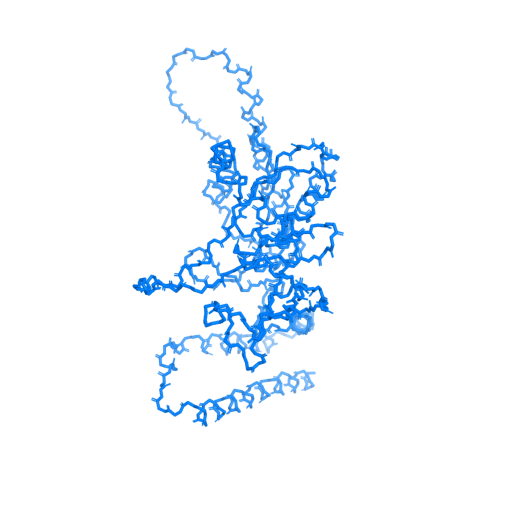 C CA . TYR A 1 304 ? 5.689 -3.861 -20.861 1.00 80.56 304 TYR A CA 1
ATOM 2512 C C . TYR A 1 304 ? 5.614 -5.385 -20.723 1.00 80.56 304 TYR A C 1
ATOM 2514 O O . TYR A 1 304 ? 6.478 -6.081 -21.245 1.00 80.56 304 TYR A O 1
ATOM 2522 N N . LYS A 1 305 ? 4.552 -5.925 -20.113 1.00 82.25 305 LYS A N 1
ATOM 2523 C CA . LYS A 1 305 ? 4.398 -7.376 -19.964 1.00 82.25 305 LYS A CA 1
ATOM 2524 C C . LYS A 1 305 ? 3.987 -8.078 -21.262 1.00 82.25 305 LYS A C 1
ATOM 2526 O O . LYS A 1 305 ? 4.617 -9.053 -21.653 1.00 82.25 305 LYS A O 1
ATOM 2531 N N . GLU A 1 306 ? 2.922 -7.616 -21.910 1.00 83.81 306 GLU A N 1
ATOM 2532 C CA . GLU A 1 306 ? 2.317 -8.271 -23.080 1.00 83.81 306 GLU A CA 1
ATOM 2533 C C . GLU A 1 306 ? 2.950 -7.803 -24.395 1.00 83.81 306 GLU A C 1
ATOM 2535 O O . GLU A 1 306 ? 3.362 -8.634 -25.197 1.00 83.81 306 GLU A O 1
ATOM 2540 N N . ASN A 1 307 ? 3.065 -6.487 -24.616 1.00 78.50 307 ASN A N 1
ATOM 2541 C CA . ASN A 1 307 ? 3.504 -5.953 -25.912 1.00 78.50 307 ASN A CA 1
ATOM 2542 C C . ASN A 1 307 ? 5.028 -5.941 -26.068 1.00 78.50 307 ASN A C 1
ATOM 2544 O O . ASN A 1 307 ? 5.526 -6.188 -27.161 1.00 78.50 307 ASN A O 1
ATOM 2548 N N . LEU A 1 308 ? 5.767 -5.619 -25.000 1.00 79.12 308 LEU A N 1
ATOM 2549 C CA . LEU A 1 308 ? 7.236 -5.680 -25.005 1.00 79.12 308 LEU A CA 1
ATOM 2550 C C . LEU A 1 308 ? 7.760 -7.077 -24.643 1.00 79.12 308 LEU A C 1
ATOM 2552 O O . LEU A 1 308 ? 8.956 -7.322 -24.756 1.00 79.12 308 LEU A O 1
ATOM 2556 N N . GLY A 1 309 ? 6.884 -7.984 -24.199 1.00 81.81 309 GLY A N 1
ATOM 2557 C CA . GLY A 1 309 ? 7.256 -9.349 -23.832 1.00 81.81 309 GLY A CA 1
ATOM 2558 C C . GLY A 1 309 ? 8.128 -9.454 -22.576 1.00 81.81 309 GLY A C 1
ATOM 2559 O O . GLY A 1 309 ? 8.733 -10.500 -22.352 1.00 81.81 309 GLY A O 1
ATOM 2560 N N . PHE A 1 310 ? 8.200 -8.410 -21.742 1.00 85.81 310 PHE A N 1
ATOM 2561 C CA . PHE A 1 310 ? 9.009 -8.417 -20.525 1.00 85.81 310 PHE A CA 1
ATOM 2562 C C . PHE A 1 310 ? 8.311 -9.222 -19.417 1.00 85.81 310 PHE A C 1
ATOM 2564 O O . PHE A 1 310 ? 7.450 -8.716 -18.687 1.00 85.81 310 PHE A O 1
ATOM 2571 N N . ARG A 1 311 ? 8.640 -10.516 -19.336 1.00 81.12 311 ARG A N 1
ATOM 2572 C CA . ARG A 1 311 ? 8.062 -11.477 -18.375 1.00 81.12 311 ARG A CA 1
ATOM 2573 C C . ARG A 1 311 ? 9.023 -11.943 -17.303 1.00 81.12 311 ARG A C 1
ATOM 2575 O O . ARG A 1 311 ? 8.573 -12.352 -16.238 1.00 81.12 311 ARG A O 1
ATOM 2582 N N . GLU A 1 312 ? 10.306 -11.898 -17.611 1.00 85.12 312 GLU A N 1
ATOM 2583 C CA . GLU A 1 312 ? 11.382 -12.466 -16.817 1.00 85.12 312 GLU A CA 1
ATOM 2584 C C . GLU A 1 312 ? 12.550 -11.486 -16.843 1.00 85.12 312 GLU A C 1
ATOM 2586 O O . GLU A 1 312 ? 12.749 -10.783 -17.835 1.00 85.12 312 GLU A O 1
ATOM 2591 N N .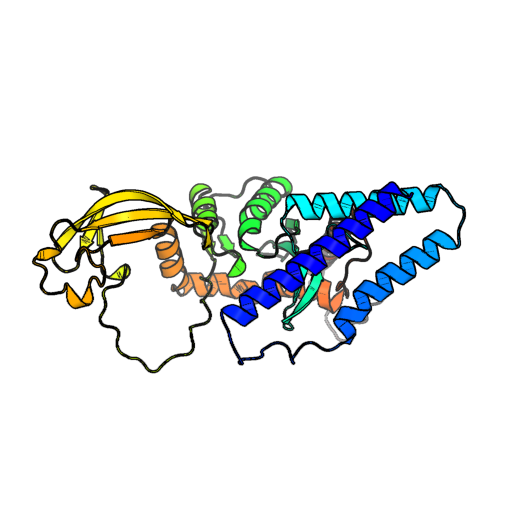 PHE A 1 313 ? 13.302 -11.442 -15.748 1.00 87.19 313 PHE A N 1
ATOM 2592 C CA . PHE A 1 313 ? 14.547 -10.690 -15.683 1.00 87.19 313 PHE A CA 1
ATOM 2593 C C . PHE A 1 313 ? 15.675 -11.533 -16.271 1.00 87.19 313 PHE A C 1
ATOM 2595 O O . PHE A 1 313 ? 15.794 -12.724 -15.977 1.00 87.19 313 PHE A O 1
ATOM 2602 N N . LEU A 1 314 ? 16.502 -10.909 -17.103 1.00 88.19 314 LEU A N 1
ATOM 2603 C CA . LEU A 1 314 ? 17.677 -11.530 -17.709 1.00 88.19 314 LEU A CA 1
ATOM 2604 C C . LEU A 1 314 ? 18.903 -11.432 -16.797 1.00 88.19 314 LEU A C 1
ATOM 2606 O O . LEU A 1 314 ? 19.864 -12.189 -16.957 1.00 88.19 314 LEU A O 1
ATOM 2610 N N . THR A 1 315 ? 18.882 -10.495 -15.851 1.00 87.25 315 THR A N 1
ATOM 2611 C CA . THR A 1 315 ? 19.957 -10.262 -14.887 1.00 87.25 315 THR A CA 1
ATOM 2612 C C . THR A 1 315 ? 19.647 -10.860 -13.512 1.00 87.25 315 THR A C 1
ATOM 2614 O O . THR A 1 315 ? 18.535 -11.309 -13.243 1.00 87.25 315 THR A O 1
ATOM 2617 N N . ARG A 1 316 ? 20.664 -10.914 -12.644 1.00 84.69 316 ARG A N 1
ATOM 2618 C CA . ARG A 1 316 ? 20.579 -11.462 -11.281 1.00 84.69 316 ARG A CA 1
ATOM 2619 C C . ARG A 1 316 ? 21.081 -10.453 -10.262 1.00 84.69 316 ARG A C 1
ATOM 2621 O O . ARG A 1 316 ? 21.954 -9.638 -10.585 1.00 84.69 316 ARG A O 1
ATOM 2628 N N . GLY A 1 317 ? 20.563 -10.547 -9.042 1.00 82.62 317 GLY A N 1
ATOM 2629 C CA . GLY A 1 317 ? 20.836 -9.586 -7.980 1.00 82.62 317 GLY A CA 1
ATOM 2630 C C . GLY A 1 317 ? 20.020 -8.303 -8.146 1.00 82.62 317 GLY A C 1
ATOM 2631 O O . GLY A 1 317 ? 19.846 -7.776 -9.248 1.00 82.62 317 GLY A O 1
ATOM 2632 N N . SER A 1 318 ? 19.543 -7.766 -7.028 1.00 84.38 318 SER A N 1
ATOM 2633 C CA . SER A 1 318 ? 18.628 -6.623 -6.950 1.00 84.38 318 SER A CA 1
ATOM 2634 C C . SER A 1 318 ? 19.128 -5.412 -7.724 1.00 84.38 318 SER A C 1
ATOM 2636 O O . SER A 1 318 ? 18.347 -4.771 -8.420 1.00 84.38 318 SER A O 1
ATOM 2638 N N . LYS A 1 319 ? 20.431 -5.111 -7.669 1.00 88.56 319 LYS A N 1
ATOM 2639 C CA . LYS A 1 319 ? 21.019 -3.970 -8.383 1.00 88.56 319 LYS A CA 1
ATOM 2640 C C . LYS A 1 319 ? 20.894 -4.109 -9.902 1.00 88.56 319 LYS A C 1
ATOM 2642 O O . LYS A 1 319 ? 20.487 -3.159 -10.568 1.00 88.56 319 LYS A O 1
ATOM 2647 N N . SER A 1 320 ? 21.244 -5.269 -10.452 1.00 89.69 320 SER A N 1
ATOM 2648 C CA . SER A 1 320 ? 21.187 -5.504 -11.900 1.00 89.69 320 SER A CA 1
ATOM 2649 C C . SER A 1 320 ? 19.741 -5.571 -12.381 1.00 89.69 320 SER A C 1
ATOM 2651 O O . SER A 1 320 ? 19.392 -4.913 -13.358 1.00 89.69 320 SER A O 1
ATOM 2653 N N . VAL A 1 321 ? 18.892 -6.270 -11.625 1.00 89.81 321 VAL A N 1
ATOM 2654 C CA . VAL A 1 321 ? 17.455 -6.411 -11.889 1.00 89.81 321 VAL A CA 1
ATOM 2655 C C . VAL A 1 321 ? 16.751 -5.052 -11.848 1.00 89.81 321 VAL A C 1
ATOM 2657 O O . VAL A 1 321 ? 15.941 -4.742 -12.721 1.00 89.81 321 VAL A O 1
ATOM 2660 N N . ARG A 1 322 ? 17.106 -4.188 -10.889 1.00 92.56 322 ARG A N 1
ATOM 2661 C CA . ARG A 1 322 ? 16.629 -2.800 -10.821 1.00 92.56 322 ARG A CA 1
ATOM 2662 C C . ARG A 1 322 ? 17.049 -2.001 -12.053 1.00 92.56 322 ARG A C 1
ATOM 2664 O O . ARG A 1 322 ? 16.212 -1.318 -12.633 1.00 92.56 322 ARG A O 1
ATOM 2671 N N . ASN A 1 323 ? 18.307 -2.101 -12.484 1.00 92.75 323 ASN A N 1
ATOM 2672 C CA . ASN A 1 323 ? 18.779 -1.408 -13.688 1.00 92.75 323 ASN A CA 1
ATOM 2673 C C . ASN A 1 323 ? 18.038 -1.875 -14.946 1.00 92.75 323 ASN A C 1
ATOM 2675 O O . ASN A 1 323 ? 17.618 -1.052 -15.757 1.00 92.75 323 ASN A O 1
ATOM 2679 N N . GLU A 1 324 ? 17.843 -3.183 -15.093 1.00 93.19 324 GLU A N 1
ATOM 2680 C CA . GLU A 1 324 ? 17.061 -3.765 -16.182 1.00 93.19 324 GLU A CA 1
ATOM 2681 C C . GLU A 1 324 ? 15.623 -3.225 -16.175 1.00 93.19 324 GLU A C 1
ATOM 2683 O O . GLU A 1 324 ? 15.122 -2.759 -17.201 1.00 93.19 324 GLU A O 1
ATOM 2688 N N . PHE A 1 325 ? 14.985 -3.181 -15.004 1.00 93.62 325 PHE A N 1
ATOM 2689 C CA . PHE A 1 325 ? 13.635 -2.644 -14.865 1.00 93.62 325 PHE A CA 1
ATOM 2690 C C . PHE A 1 325 ? 13.547 -1.143 -15.173 1.00 93.62 325 PHE A C 1
ATOM 2692 O O . PHE A 1 325 ? 12.612 -0.708 -15.852 1.00 93.62 325 PHE A O 1
ATOM 2699 N N . ASN A 1 326 ? 14.541 -0.358 -14.745 1.00 93.44 326 ASN A N 1
ATOM 2700 C CA . ASN A 1 326 ? 14.651 1.065 -15.070 1.00 93.44 326 ASN A CA 1
ATOM 2701 C C . ASN A 1 326 ? 14.708 1.286 -16.587 1.00 93.44 326 ASN A C 1
ATOM 2703 O O . ASN A 1 326 ? 14.031 2.176 -17.105 1.00 93.44 326 ASN A O 1
ATOM 2707 N N . LEU A 1 327 ? 15.475 0.467 -17.315 1.00 93.50 327 LEU A N 1
ATOM 2708 C CA . LEU A 1 327 ? 15.581 0.557 -18.775 1.00 93.50 327 LEU A CA 1
ATOM 2709 C C . LEU A 1 327 ? 14.246 0.247 -19.458 1.00 93.50 327 LEU A C 1
ATOM 2711 O O . LEU A 1 327 ? 13.837 0.979 -20.361 1.00 93.50 327 LEU A O 1
ATOM 2715 N N . VAL A 1 328 ? 13.531 -0.781 -18.996 1.00 91.69 328 VAL A N 1
ATOM 2716 C CA . VAL A 1 328 ? 12.196 -1.128 -19.511 1.00 91.69 328 VAL A CA 1
ATOM 2717 C C . VAL A 1 328 ? 11.203 0.013 -19.280 1.00 91.69 328 VAL A C 1
ATOM 2719 O O . VAL A 1 328 ? 10.494 0.413 -20.208 1.00 91.69 328 VAL A O 1
ATOM 2722 N N . CYS A 1 329 ? 11.177 0.582 -18.071 1.00 92.62 329 CYS A N 1
ATOM 2723 C CA . CYS A 1 329 ? 10.316 1.720 -17.742 1.00 92.62 329 CYS A CA 1
ATOM 2724 C C . CYS A 1 329 ? 10.668 2.957 -18.582 1.00 92.62 329 CYS A C 1
ATOM 2726 O O . CYS A 1 329 ? 9.778 3.620 -19.118 1.00 92.62 329 CYS A O 1
ATOM 2728 N N . THR A 1 330 ? 11.962 3.221 -18.778 1.00 92.75 330 THR A N 1
ATOM 2729 C CA . THR A 1 330 ? 12.457 4.314 -19.627 1.00 92.75 330 THR A CA 1
ATOM 2730 C C . THR A 1 330 ? 12.004 4.135 -21.074 1.00 92.75 330 THR A C 1
ATOM 2732 O O . THR A 1 330 ? 11.437 5.059 -21.655 1.00 92.75 330 THR A O 1
ATOM 2735 N N . ALA A 1 331 ? 12.165 2.942 -21.651 1.00 91.00 331 ALA A N 1
ATOM 2736 C CA . ALA A 1 331 ? 11.709 2.650 -23.008 1.00 91.00 331 ALA A CA 1
ATOM 2737 C C . ALA A 1 331 ? 10.185 2.824 -23.154 1.00 91.00 331 ALA A C 1
ATOM 2739 O O . ALA A 1 331 ? 9.711 3.412 -24.132 1.00 91.00 331 ALA A O 1
ATOM 2740 N N . ALA A 1 332 ? 9.407 2.375 -22.162 1.00 89.12 332 ALA A N 1
ATOM 2741 C CA . ALA A 1 332 ? 7.957 2.562 -22.140 1.00 89.12 332 ALA A CA 1
ATOM 2742 C C . ALA A 1 332 ? 7.563 4.051 -22.102 1.00 89.12 332 ALA A C 1
ATOM 2744 O O . ALA A 1 332 ? 6.664 4.470 -22.840 1.00 89.12 332 ALA A O 1
ATOM 2745 N N . ASN A 1 333 ? 8.262 4.855 -21.295 1.00 91.75 333 ASN A N 1
ATOM 2746 C CA . ASN A 1 333 ? 8.071 6.301 -21.220 1.00 91.75 333 ASN A CA 1
ATOM 2747 C C . ASN A 1 333 ? 8.444 7.005 -22.527 1.00 91.75 333 ASN A C 1
ATOM 2749 O O . ASN A 1 333 ? 7.630 7.766 -23.044 1.00 91.75 333 ASN A O 1
ATOM 2753 N N . LEU A 1 334 ? 9.618 6.721 -23.101 1.00 91.19 334 LEU A N 1
ATOM 2754 C CA . LEU A 1 334 ? 10.066 7.311 -24.370 1.00 91.19 334 LEU A CA 1
ATOM 2755 C C . LEU A 1 334 ? 9.064 7.046 -25.496 1.00 91.19 334 LEU A C 1
ATOM 2757 O O . LEU A 1 334 ? 8.690 7.964 -26.226 1.00 91.19 334 LEU A O 1
ATOM 2761 N N . ARG A 1 335 ? 8.547 5.816 -25.586 1.00 86.44 335 ARG A N 1
ATOM 2762 C CA . ARG A 1 335 ? 7.500 5.469 -26.554 1.00 86.44 335 ARG A CA 1
ATOM 2763 C C . ARG A 1 335 ? 6.228 6.289 -26.341 1.00 86.44 335 ARG A C 1
ATOM 2765 O O . ARG A 1 335 ? 5.651 6.774 -27.311 1.00 86.44 335 ARG A O 1
ATOM 2772 N N . LYS A 1 336 ? 5.774 6.455 -25.094 1.00 86.62 336 LYS A N 1
ATOM 2773 C CA . LYS A 1 336 ? 4.604 7.295 -24.785 1.00 86.62 336 LYS A CA 1
ATOM 2774 C C . LYS A 1 336 ? 4.844 8.751 -25.163 1.00 86.62 336 LYS A C 1
ATOM 2776 O O . LYS A 1 336 ? 3.991 9.336 -25.824 1.00 86.62 336 LYS A O 1
ATOM 2781 N N . ILE A 1 337 ? 5.990 9.310 -24.784 1.00 90.00 337 ILE A N 1
ATOM 2782 C CA . ILE A 1 337 ? 6.366 10.691 -25.101 1.00 90.00 337 ILE A CA 1
ATOM 2783 C C . ILE A 1 337 ? 6.352 10.900 -26.617 1.00 90.00 337 ILE A C 1
ATOM 2785 O O . ILE A 1 337 ? 5.719 11.842 -27.082 1.00 90.00 337 ILE A O 1
ATOM 2789 N N . TRP A 1 338 ? 6.943 9.986 -27.392 1.00 89.19 338 TRP A N 1
ATOM 2790 C CA . TRP A 1 338 ? 6.927 10.046 -28.856 1.00 89.19 338 TRP A CA 1
ATOM 2791 C C . TRP A 1 338 ? 5.501 10.028 -29.431 1.00 89.19 338 TRP A C 1
ATOM 2793 O O . TRP A 1 338 ? 5.149 10.877 -30.248 1.00 89.19 338 TRP A O 1
ATOM 2803 N N . ILE A 1 339 ? 4.634 9.127 -28.950 1.00 84.62 339 ILE A N 1
ATOM 2804 C CA . ILE A 1 339 ? 3.226 9.061 -29.382 1.00 84.62 339 ILE A CA 1
ATOM 2805 C C . ILE A 1 339 ? 2.483 10.369 -29.071 1.00 84.62 339 ILE A C 1
ATOM 2807 O O . ILE A 1 339 ? 1.707 10.842 -29.900 1.00 84.62 339 ILE A O 1
ATOM 2811 N N . TYR A 1 340 ? 2.682 10.949 -27.885 1.00 83.19 340 TYR A N 1
ATOM 2812 C CA . TYR A 1 340 ? 1.997 12.183 -27.494 1.00 83.19 340 TYR A CA 1
ATOM 2813 C C . TYR A 1 340 ? 2.557 13.422 -28.191 1.00 83.19 340 TYR A C 1
ATOM 2815 O O . TYR A 1 340 ? 1.779 14.305 -28.545 1.00 83.19 340 TYR A O 1
ATOM 2823 N N . SER A 1 341 ? 3.865 13.464 -28.444 1.00 80.25 341 SER A N 1
ATOM 2824 C CA . SER A 1 341 ? 4.503 14.528 -29.222 1.00 80.25 341 SER A CA 1
ATOM 2825 C C . SER A 1 341 ? 3.955 14.557 -30.650 1.00 80.25 341 SER A C 1
ATOM 2827 O O . SER A 1 341 ? 3.567 15.613 -31.135 1.00 80.25 341 SER A O 1
ATOM 2829 N N . ASN A 1 342 ? 3.801 13.388 -31.281 1.00 74.38 342 ASN A N 1
ATOM 2830 C CA . ASN A 1 342 ? 3.300 13.294 -32.655 1.00 74.38 342 ASN A CA 1
ATOM 2831 C C . ASN A 1 342 ? 1.773 13.426 -32.756 1.00 74.38 342 ASN A C 1
ATOM 2833 O O . ASN A 1 342 ? 1.254 13.791 -33.804 1.00 74.38 342 ASN A O 1
ATOM 2837 N N . LYS A 1 343 ? 1.011 13.174 -31.683 1.00 58.16 343 LYS A N 1
ATOM 2838 C CA . LYS A 1 343 ? -0.440 13.451 -31.672 1.00 58.16 343 LYS A CA 1
ATOM 2839 C C . LYS A 1 343 ? -0.766 14.944 -31.749 1.00 58.16 343 LYS A C 1
ATOM 2841 O O . LYS A 1 343 ? -1.837 15.275 -32.244 1.00 58.16 343 LYS A O 1
ATOM 2846 N N . ASN A 1 344 ? 0.143 15.823 -31.322 1.00 47.28 344 ASN A N 1
ATOM 2847 C CA . ASN A 1 344 ? 0.013 17.265 -31.550 1.00 47.28 344 ASN A CA 1
ATOM 2848 C C . ASN A 1 344 ? 0.377 17.681 -32.991 1.00 47.28 344 ASN A C 1
ATOM 2850 O O . ASN A 1 344 ? 0.039 18.791 -33.386 1.00 47.28 344 ASN A O 1
ATOM 2854 N N . GLU A 1 345 ? 1.002 16.803 -33.787 1.00 40.75 345 GLU A N 1
ATOM 2855 C CA . GLU A 1 345 ? 1.207 17.000 -35.234 1.00 40.75 345 GLU A CA 1
ATOM 2856 C C . GLU A 1 345 ? 0.093 16.376 -36.093 1.00 40.75 345 GLU A C 1
ATOM 2858 O O . GLU A 1 345 ? -0.102 16.779 -37.236 1.00 40.75 345 GLU A O 1
ATOM 2863 N N . ILE A 1 346 ? -0.690 15.428 -35.565 1.00 42.88 346 ILE A N 1
ATOM 2864 C CA . ILE A 1 346 ? -1.796 14.793 -36.302 1.00 42.88 346 ILE A CA 1
ATOM 2865 C C . ILE A 1 346 ? -3.098 15.574 -36.053 1.00 42.88 346 ILE A C 1
ATOM 2867 O O . ILE A 1 346 ? -4.075 15.063 -35.507 1.00 42.88 346 ILE A O 1
ATOM 2871 N N . ILE A 1 347 ? -3.122 16.830 -36.500 1.00 37.81 347 ILE A N 1
ATOM 2872 C CA . ILE A 1 347 ? -4.349 17.459 -37.001 1.00 37.81 347 ILE A CA 1
ATOM 2873 C C . ILE A 1 347 ? -4.290 17.291 -38.519 1.00 37.81 347 ILE A C 1
ATOM 2875 O O . ILE A 1 347 ? -3.695 18.094 -39.226 1.00 37.81 347 ILE A O 1
ATOM 2879 N N . GLY A 1 348 ? -4.871 16.194 -39.005 1.00 37.38 348 GLY A N 1
ATOM 2880 C CA . GLY A 1 348 ? -5.053 15.944 -40.433 1.00 37.38 348 GLY A CA 1
ATOM 2881 C C . GLY A 1 348 ? -4.227 14.786 -40.987 1.00 37.38 348 GLY A C 1
ATOM 2882 O O . GLY A 1 348 ? -3.094 14.944 -41.425 1.00 37.38 348 GLY A O 1
ATOM 2883 N N . ARG A 1 349 ? -4.873 13.628 -41.108 1.00 34.97 349 ARG A N 1
ATOM 2884 C CA . ARG A 1 349 ? -4.760 12.829 -42.331 1.00 34.97 349 ARG A CA 1
ATOM 2885 C C . ARG A 1 349 ? -6.161 12.407 -42.746 1.00 34.97 349 ARG A C 1
ATOM 2887 O O . ARG A 1 349 ? -6.738 11.486 -42.174 1.00 34.97 349 ARG A O 1
ATOM 2894 N N . GLU A 1 350 ? -6.705 13.126 -43.721 1.00 40.84 350 GLU A N 1
ATOM 2895 C CA . GLU A 1 350 ? -7.777 12.609 -44.561 1.00 40.84 350 GLU A CA 1
ATOM 2896 C C . GLU A 1 350 ? -7.248 11.392 -45.336 1.00 40.84 350 GLU A C 1
ATOM 2898 O O . GLU A 1 350 ? -6.121 11.391 -45.830 1.00 40.84 350 GLU A O 1
ATOM 2903 N N . ASN A 1 351 ? -8.105 10.379 -45.447 1.00 35.78 351 ASN A N 1
ATOM 2904 C CA . ASN A 1 351 ? -8.017 9.244 -46.366 1.00 35.78 351 ASN A CA 1
ATOM 2905 C C . ASN A 1 351 ? -6.992 8.138 -46.051 1.00 35.78 351 ASN A C 1
ATOM 2907 O O . ASN A 1 351 ? -5.881 8.088 -46.565 1.00 35.78 351 ASN A O 1
ATOM 2911 N N . GLY A 1 352 ? -7.476 7.163 -45.272 1.00 43.28 352 GLY A N 1
ATOM 2912 C CA . GLY A 1 352 ? -7.488 5.747 -45.658 1.00 43.28 352 GLY A CA 1
ATOM 2913 C C . GLY A 1 352 ? -6.163 5.084 -46.046 1.00 43.28 352 GLY A C 1
ATOM 2914 O O . GLY A 1 352 ? -5.775 5.109 -47.206 1.00 43.28 352 GLY A O 1
ATOM 2915 N N . ASN A 1 353 ? -5.575 4.344 -45.100 1.00 36.81 353 ASN A N 1
ATOM 2916 C CA . ASN A 1 353 ? -5.315 2.892 -45.179 1.00 36.81 353 ASN A CA 1
ATOM 2917 C C . ASN A 1 353 ? -4.076 2.472 -44.369 1.00 36.81 353 ASN A C 1
ATOM 2919 O O . ASN A 1 353 ? -2.982 2.978 -44.573 1.00 36.81 353 ASN A O 1
ATOM 2923 N N . LYS A 1 354 ? -4.298 1.454 -43.521 1.00 33.94 354 LYS A N 1
ATOM 2924 C CA . LYS A 1 354 ? -3.350 0.539 -42.852 1.00 33.94 354 LYS A CA 1
ATOM 2925 C C . LYS A 1 354 ? -2.206 1.143 -42.020 1.00 33.94 354 LYS A C 1
ATOM 2927 O O . LYS A 1 354 ? -1.237 1.696 -42.525 1.00 33.94 354 LYS A O 1
ATOM 2932 N N . TRP A 1 355 ? -2.265 0.858 -40.718 1.00 39.59 355 TRP A N 1
ATOM 2933 C CA . TRP A 1 355 ? -1.116 0.919 -39.817 1.00 39.59 355 TRP A CA 1
ATOM 2934 C C . TRP A 1 355 ? -0.106 -0.171 -40.193 1.00 39.59 355 TRP A C 1
ATOM 2936 O O . TRP A 1 355 ? -0.304 -1.333 -39.849 1.00 39.59 355 TRP A O 1
ATOM 2946 N N . ASN A 1 356 ? 0.973 0.198 -40.878 1.00 28.98 356 ASN A N 1
ATOM 2947 C CA . ASN A 1 356 ? 2.185 -0.613 -40.923 1.00 28.98 356 ASN A CA 1
ATOM 2948 C C . ASN A 1 356 ? 3.209 0.030 -39.986 1.00 28.98 356 ASN A C 1
ATOM 2950 O O . ASN A 1 356 ? 3.648 1.153 -40.220 1.00 28.98 356 ASN A O 1
ATOM 2954 N N . PHE A 1 357 ? 3.563 -0.687 -38.922 1.00 35.78 357 PHE A N 1
ATOM 2955 C CA . PHE A 1 357 ? 4.696 -0.362 -38.064 1.00 35.78 357 PHE A CA 1
ATOM 2956 C C . PHE A 1 357 ? 5.883 -1.213 -38.524 1.00 35.78 357 PHE A C 1
ATOM 2958 O O . PHE A 1 357 ? 5.819 -2.438 -38.437 1.00 35.78 357 PHE A O 1
ATOM 2965 N N . SER A 1 358 ? 6.947 -0.582 -39.019 1.00 28.31 358 SER A N 1
ATOM 2966 C CA . SER A 1 358 ? 8.276 -1.198 -39.082 1.00 28.31 358 SER A CA 1
ATOM 2967 C C . SER A 1 358 ? 9.125 -0.653 -37.935 1.00 28.31 358 SER A C 1
ATOM 2969 O O . SER A 1 358 ? 9.001 0.528 -37.612 1.00 28.31 358 SER A O 1
ATOM 2971 N N . LEU A 1 359 ? 9.902 -1.564 -37.341 1.00 34.06 359 LEU A N 1
ATOM 2972 C CA . LEU A 1 359 ? 10.801 -1.426 -36.187 1.00 34.06 359 LEU A CA 1
ATOM 2973 C C . LEU A 1 359 ? 11.579 -0.110 -36.103 1.00 34.06 359 LEU A C 1
ATOM 2975 O O . LEU A 1 359 ? 12.062 0.353 -37.160 1.00 34.06 359 LEU A O 1
#

Radius of gyration: 27.76 Å; Cα contacts (8 Å, |Δi|>4): 370; chains: 1; bounding box: 69×61×82 Å

Sequence (359 aa):
MEEVLRVIGEYVNNELKKGIEVDKLEDEHFGNCRGYDQLNESGKYKVKAVVAKYIKQVNKDNSNDRKKEIENTVEEALEEFKKDSIEKVSLTDNESRFMKNKKGVFELAYNSQITVDHKQGIIVANDICQDRTDTYQLKPQIELVEENCGLLKEGTKVCADSGYYSGNNIHYLNDKKLDPYIPEQKEVAKQKSEKVEDNRFDTSNFEYDEENDEFICPENKRLKFLYEGYEKERKRKYRLYKGTECKRCEFRKNCTKRKDEIRHLKIAEFSKERKQLADKMETEEAKKIYGQRKQVVEPVIGNYKENLGFREFLTRGSKSVRNEFNLVCTAANLRKIWIYSNKNEIIGRENGNKWNFSL

Organism: NCBI:txid1434118

Nearest PDB structures (foldseek):
  1c1a-assembly1_B  TM=5.815E-01  e=7.904E-01  Rous sarcoma virus
  5ejk-assembly1_H  TM=5.656E-01  e=8.374E-01  Rous sarcoma virus - Prague C
  9bw1-assembly1_P  TM=6.710E-01  e=6.698E+00  Peltigera membranacea

Foldseek 3Di:
DVVVVVVVVVVVVVVVVVVVVVVVVCCVVPPPPDPPPPDDPVVVVVVVVVVVVVVVVVVPDPDPVVVVVLVVLVVLLVVLCVVPVDPDADSVFRLWDFEQDPVRDTDGDWDKDFDADLPQLATQDIATHNDNFCQVVLVVRQVSSCVRPNQDDQAAEDADELSNDDLVNLVVCVVSNYHYQYEHDPPPPPPCPDDPPLLADDCVQWPADPVQRWIQHVVRFTWAWDDKDADPVVRFIWTKTKTDPQPPDPCLVRYDPDPVSIHIDIGTRNNVSSVVSNVVCPDPVSVVVNVSCVVHNVVLVCCLVPVVVPDDAPDHDRVNSGVSVVVSSVVSNVVSVVVVVCVVVPPDDPDDDDDDDDD

pLDDT: mean 71.91, std 20.54, range [28.31, 96.31]

Secondary structure (DSSP, 8-state):
-HHHHHHHHHHHHHHHHHHHHHHHHHHHHSTT---GGGS-THHHHHHHHHHHHHHHHHTT---HHHHHHHHHHHHHHHHHHHHHT-S---SS-TT-EEEE-TTS-EEEE-EEEEEE-TTT--EEEEEEE--S-GGGTHHHHHHHHHHHH-PPPTT-EEE--GGG--HHHHHHHHHTT-EEE---------------------STTSEEETTTTEEE-TTS-EEEEEEEEEETTTTEEEEEEEESSGGG-TTHHHH--STT---EEEEETTHHHHHHHHHHHHSHHHHHHHHTHHHHHHHHHHIIIIIS---S-SS-SHHHHHHHHHHHHHHHHHHHHHHHHHHTT-S---S--------